Protein 2CVB (pdb70)

InterPro domains:
  IPR000866 Alkyl hydroperoxide reductase subunit C/ Thiol specific antioxidant [PF00578] (12-131)
  IPR013766 Thioredoxin domain [PS51352] (7-159)
  IPR036249 Thioredoxin-like superfamily [SSF52833] (5-183)
  IPR047262 Peroxiredoxin-like 1 [PTHR43640] (17-181)
  IPR047262 Peroxiredoxin-like 1 [cd02969] (11-177)

Structure (mmCIF, N/CA/C/O backbone):
data_2CVB
#
_entry.id   2CVB
#
_cell.length_a   73.420
_cell.length_b   73.420
_cell.length_c   96.910
_cell.angle_alpha   90.00
_cell.angle_beta   90.00
_cell.angle_gamma   90.00
#
_symmetry.space_group_name_H-M   'P 41 21 2'
#
loop_
_entity.id
_entity.type
_entity.pdbx_description
1 polymer 'probable thiol-disulfide isomerase/thioredoxin'
2 water water
#
loop_
_atom_site.group_PDB
_atom_site.id
_atom_site.type_symbol
_atom_site.label_atom_id
_atom_site.label_alt_id
_atom_site.label_comp_id
_atom_site.label_asym_id
_atom_site.label_entity_id
_atom_site.label_seq_id
_atom_site.pdbx_PDB_ins_code
_atom_site.Cartn_x
_atom_site.Cartn_y
_atom_site.Cartn_z
_atom_site.occupancy
_atom_site.B_iso_or_equiv
_atom_site.auth_seq_id
_atom_site.auth_comp_id
_atom_site.auth_asym_id
_atom_site.auth_atom_id
_atom_site.pdbx_PDB_model_num
ATOM 1 N N . LEU A 1 2 ? 42.500 22.598 17.428 1.00 34.89 2 LEU A N 1
ATOM 2 C CA . LEU A 1 2 ? 41.422 21.567 17.524 1.00 34.30 2 LEU A CA 1
ATOM 3 C C . LEU A 1 2 ? 40.070 22.232 17.773 1.00 34.04 2 LEU A C 1
ATOM 4 O O . LEU A 1 2 ? 39.905 22.968 18.747 1.00 33.73 2 LEU A O 1
ATOM 9 N N . GLN A 1 3 ? 39.109 21.970 16.889 1.00 31.49 3 GLN A N 1
ATOM 10 C CA . GLN A 1 3 ? 37.772 22.547 17.013 1.00 31.26 3 GLN A CA 1
ATOM 11 C C . GLN A 1 3 ? 36.667 21.539 16.707 1.00 29.54 3 GLN A C 1
ATOM 12 O O . GLN A 1 3 ? 36.748 20.787 15.737 1.00 27.55 3 GLN A O 1
ATOM 18 N N . TYR A 1 4 ? 35.634 21.548 17.546 1.00 28.92 4 TYR A N 1
ATOM 19 C CA . TYR A 1 4 ? 34.473 20.666 17.404 1.00 28.02 4 TYR A CA 1
ATOM 20 C C . TYR A 1 4 ? 34.809 19.171 17.385 1.00 28.17 4 TYR A C 1
ATOM 21 O O . TYR A 1 4 ? 34.367 18.438 16.495 1.00 27.58 4 TYR A O 1
ATOM 30 N N . PRO A 1 5 ? 35.611 18.700 18.358 1.00 28.17 5 PRO A N 1
ATOM 31 C CA . PRO A 1 5 ? 35.954 17.274 18.387 1.00 28.38 5 PRO A CA 1
ATOM 32 C C . PRO A 1 5 ? 34.733 16.495 18.870 1.00 27.45 5 PRO A C 1
ATOM 33 O O . PRO A 1 5 ? 33.921 17.026 19.627 1.00 26.98 5 PRO A O 1
ATOM 37 N N . GLU A 1 6 ? 34.588 15.251 18.430 1.00 26.85 6 GLU A N 1
ATOM 38 C CA . GLU A 1 6 ? 33.444 14.457 18.858 1.00 26.41 6 GLU A CA 1
ATOM 39 C C . GLU A 1 6 ? 33.492 14.204 20.364 1.00 26.21 6 GLU A C 1
ATOM 40 O O . GLU A 1 6 ? 34.559 14.256 20.992 1.00 25.10 6 GLU A O 1
ATOM 46 N N . LEU A 1 7 ? 32.319 13.962 20.936 1.00 24.65 7 LEU A N 1
ATOM 47 C CA . LEU A 1 7 ? 32.181 13.678 22.357 1.00 26.21 7 LEU A CA 1
ATOM 48 C C . LEU A 1 7 ? 32.870 12.329 22.591 1.00 26.60 7 LEU A C 1
ATOM 49 O O . LEU A 1 7 ? 32.518 11.328 21.966 1.00 27.81 7 LEU A O 1
ATOM 54 N N . PRO A 1 8 ? 33.892 12.293 23.462 1.00 25.94 8 PRO A N 1
ATOM 55 C CA . PRO A 1 8 ? 34.603 11.039 23.732 1.00 25.39 8 PRO A CA 1
ATOM 56 C C . PRO A 1 8 ? 33.807 10.049 24.576 1.00 23.06 8 PRO A C 1
ATOM 57 O O . PRO A 1 8 ? 32.903 10.434 25.314 1.00 21.59 8 PRO A O 1
ATOM 61 N N . LEU A 1 9 ? 34.137 8.767 24.452 1.00 24.94 9 LEU A N 1
ATOM 62 C CA . LEU A 1 9 ? 33.459 7.743 25.234 1.00 24.66 9 LEU A CA 1
ATOM 63 C C . LEU A 1 9 ? 33.685 8.035 26.712 1.00 25.44 9 LEU A C 1
ATOM 64 O O . LEU A 1 9 ? 34.688 8.647 27.088 1.00 24.99 9 LEU A O 1
ATOM 69 N N . GLU A 1 10 ? 32.716 7.632 27.529 1.00 25.06 10 GLU A N 1
ATOM 70 C CA . GLU A 1 10 ? 32.725 7.836 28.974 1.00 26.98 10 GLU A CA 1
ATOM 71 C C . GLU A 1 10 ? 32.358 9.263 29.383 1.00 27.09 10 GLU A C 1
ATOM 72 O O . GLU A 1 10 ? 32.339 9.588 30.570 1.00 27.88 10 GLU A O 1
ATOM 78 N N . SER A 1 11 ? 32.054 10.112 28.403 1.00 27.79 11 SER A N 1
ATOM 79 C CA . SER A 1 11 ? 31.657 11.484 28.704 1.00 28.62 11 SER A CA 1
ATOM 80 C C . SER A 1 11 ? 30.239 11.447 29.281 1.00 28.60 11 SER A C 1
ATOM 81 O O . SER A 1 11 ? 29.409 10.623 28.875 1.00 27.24 11 SER A O 1
ATOM 84 N N . PRO A 1 12 ? 29.958 12.307 30.269 1.00 27.40 12 PRO A N 1
ATOM 85 C CA . PRO A 1 12 ? 28.632 12.351 30.892 1.00 27.33 12 PRO A CA 1
ATOM 86 C C . PRO A 1 12 ? 27.561 12.869 29.943 1.00 26.71 12 PRO A C 1
ATOM 87 O O . PRO A 1 12 ? 27.852 13.625 29.012 1.00 27.96 12 PRO A O 1
ATOM 91 N N . LEU A 1 13 ? 26.324 12.446 30.182 1.00 25.50 13 LEU A N 1
ATOM 92 C CA . LEU A 1 13 ? 25.185 12.877 29.380 1.00 24.96 13 LEU A CA 1
ATOM 93 C C . LEU A 1 13 ? 25.053 14.393 29.459 1.00 25.59 13 LEU A C 1
ATOM 94 O O . LEU A 1 13 ? 25.183 14.979 30.533 1.00 23.92 13 LEU A O 1
ATOM 99 N N . ILE A 1 14 ? 24.846 15.025 28.308 1.00 25.49 14 ILE A N 1
ATOM 100 C CA . ILE A 1 14 ? 24.660 16.468 28.255 1.00 25.80 14 ILE A CA 1
ATOM 101 C C . ILE A 1 14 ? 23.151 16.666 28.274 1.00 25.85 14 ILE A C 1
ATOM 102 O O . ILE A 1 14 ? 22.452 16.300 27.327 1.00 25.41 14 ILE A O 1
ATOM 107 N N . ASP A 1 15 ? 22.645 17.200 29.379 1.00 25.00 15 ASP A N 1
ATOM 108 C CA . ASP A 1 15 ? 21.212 17.400 29.524 1.00 26.51 15 ASP A CA 1
ATOM 109 C C . ASP A 1 15 ? 20.651 18.461 28.586 1.00 25.97 15 ASP A C 1
ATOM 110 O O . ASP A 1 15 ? 21.368 19.352 28.122 1.00 25.59 15 ASP A O 1
ATOM 115 N N . ALA A 1 16 ? 19.361 18.329 28.296 1.00 24.99 16 ALA A N 1
ATOM 116 C CA . ALA A 1 16 ? 18.648 19.244 27.425 1.00 25.23 16 ALA A CA 1
ATOM 117 C C . ALA A 1 16 ? 17.155 19.075 27.655 1.00 25.36 16 ALA A C 1
ATOM 118 O O . ALA A 1 16 ? 16.684 17.995 28.012 1.00 25.38 1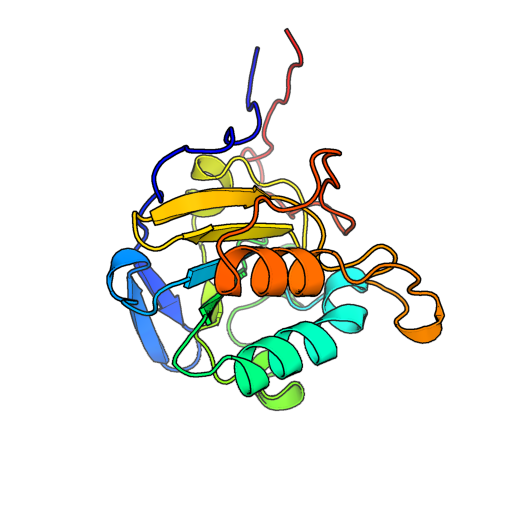6 ALA A O 1
ATOM 120 N N . GLU A 1 17 ? 16.420 20.166 27.498 1.00 24.85 17 GLU A N 1
ATOM 121 C CA . GLU A 1 17 ? 14.979 20.140 27.666 1.00 24.78 17 GLU A CA 1
ATOM 122 C C . GLU A 1 17 ? 14.437 20.763 26.394 1.00 23.67 17 GLU A C 1
ATOM 123 O O . GLU A 1 17 ? 14.745 21.913 26.081 1.00 23.16 17 GLU A O 1
ATOM 129 N N . LEU A 1 18 ? 13.672 19.979 25.643 1.00 21.90 18 LEU A N 1
ATOM 130 C CA . LEU A 1 18 ? 13.127 20.420 24.366 1.00 20.97 18 LEU A CA 1
ATOM 131 C C . LEU A 1 18 ? 11.674 20.005 24.180 1.00 20.15 18 LEU A C 1
ATOM 132 O O . LEU A 1 18 ? 11.192 19.076 24.829 1.00 20.51 18 LEU A O 1
ATOM 137 N N . PRO A 1 19 ? 10.957 20.686 23.272 1.00 19.99 19 PRO A N 1
ATOM 138 C CA . PRO A 1 19 ? 9.552 20.380 22.996 1.00 20.80 19 PRO A CA 1
ATOM 139 C C . PRO A 1 19 ? 9.353 19.325 21.903 1.00 20.74 19 PRO A C 1
ATOM 140 O O . PRO A 1 19 ? 10.181 19.185 20.999 1.00 20.55 19 PRO A O 1
ATOM 144 N N . ASP A 1 20 ? 8.270 18.563 22.027 1.00 20.97 20 ASP A N 1
ATOM 145 C CA . ASP A 1 20 ? 7.886 17.556 21.040 1.00 21.12 20 ASP A CA 1
ATOM 146 C C . ASP A 1 20 ? 6.706 18.247 20.350 1.00 21.92 20 ASP A C 1
ATOM 147 O O . ASP A 1 20 ? 5.756 18.663 21.017 1.00 22.74 20 ASP A O 1
ATOM 152 N N . PRO A 1 21 ? 6.770 18.420 19.018 1.00 22.76 21 PRO A N 1
ATOM 153 C CA . PRO A 1 21 ? 5.705 19.071 18.242 1.00 23.86 21 PRO A CA 1
ATOM 154 C C . PRO A 1 21 ? 4.306 18.498 18.469 1.00 24.58 21 PRO A C 1
ATOM 155 O O . PRO A 1 21 ? 3.305 19.183 18.252 1.00 25.10 21 PRO A O 1
ATOM 159 N N . ARG A 1 22 ? 4.241 17.240 18.898 1.00 23.46 22 ARG A N 1
ATOM 160 C CA . ARG A 1 22 ? 2.966 16.583 19.165 1.00 24.84 22 ARG A CA 1
ATOM 161 C C . ARG A 1 22 ? 2.380 17.038 20.498 1.00 25.25 22 ARG A C 1
ATOM 162 O O . ARG A 1 22 ? 1.197 16.825 20.767 1.00 25.82 22 ARG A O 1
ATOM 170 N N . GLY A 1 23 ? 3.221 17.651 21.327 1.00 25.38 23 GLY A N 1
ATOM 171 C CA . GLY A 1 23 ? 2.782 18.135 22.621 1.00 27.79 23 GLY A CA 1
ATOM 172 C C . GLY A 1 23 ? 3.739 17.804 23.751 1.00 28.93 23 GLY A C 1
ATOM 173 O O . GLY A 1 23 ? 4.368 16.741 23.761 1.00 29.62 23 GLY A O 1
ATOM 174 N N . GLY A 1 24 ? 3.862 18.734 24.696 1.00 29.08 24 GLY A N 1
ATOM 175 C CA . GLY A 1 24 ? 4.730 18.537 25.844 1.00 28.63 24 GLY A CA 1
ATOM 176 C C . GLY A 1 24 ? 6.202 18.830 25.631 1.00 28.02 24 GLY A C 1
ATOM 177 O O . GLY A 1 24 ? 6.650 19.074 24.509 1.00 28.10 24 GLY A O 1
ATOM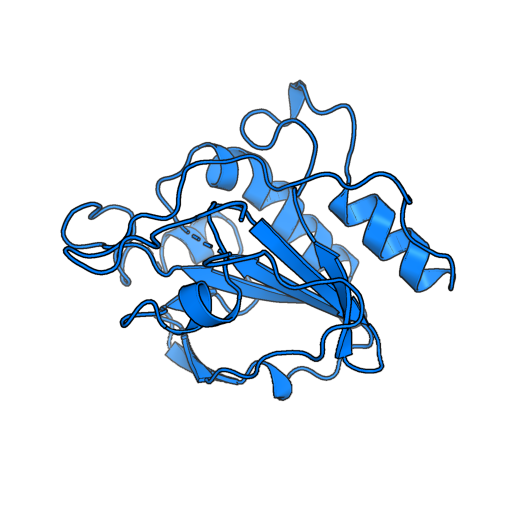 178 N N . ARG A 1 25 ? 6.945 18.840 26.734 1.00 27.33 25 ARG A N 1
ATOM 179 C CA . ARG A 1 25 ? 8.381 19.086 26.720 1.00 27.77 25 ARG A CA 1
ATOM 180 C C . ARG A 1 25 ? 9.061 17.945 27.465 1.00 27.20 25 ARG A C 1
ATOM 181 O O . ARG A 1 25 ? 8.495 17.391 28.412 1.00 28.38 25 ARG A O 1
ATOM 189 N N . TYR A 1 26 ? 10.266 17.588 27.030 1.00 25.49 26 TYR A N 1
ATOM 190 C CA . TYR A 1 26 ? 11.013 16.496 27.647 1.00 24.93 26 TYR A CA 1
ATOM 191 C C . TYR A 1 26 ? 12.445 16.873 27.999 1.00 25.27 26 TYR A C 1
ATOM 192 O O . TYR A 1 26 ? 13.091 17.639 27.289 1.00 25.45 26 TYR A O 1
ATOM 201 N N . ARG A 1 27 ? 12.920 16.330 29.113 1.00 24.73 27 ARG A N 1
ATOM 202 C CA . ARG A 1 27 ? 14.275 16.561 29.600 1.00 26.15 27 ARG A CA 1
ATOM 203 C C . ARG A 1 27 ? 15.020 15.242 29.408 1.00 25.27 27 ARG A C 1
ATOM 204 O O . ARG A 1 27 ? 14.491 14.186 29.750 1.00 25.78 27 ARG A O 1
ATOM 212 N N . LEU A 1 28 ? 16.232 15.291 28.860 1.00 25.00 28 LEU A N 1
ATOM 213 C CA . LEU A 1 28 ? 17.005 14.068 28.637 1.00 24.68 28 LEU A CA 1
ATOM 214 C C . LEU A 1 28 ? 17.276 13.295 29.927 1.00 26.36 28 LEU A C 1
ATOM 215 O O . LEU A 1 28 ? 17.275 12.064 29.932 1.00 25.72 28 LEU A O 1
ATOM 220 N N . SER A 1 29 ? 17.469 14.020 31.024 1.00 26.90 29 SER A N 1
ATOM 221 C CA . SER A 1 29 ? 17.740 13.396 32.315 1.00 27.81 29 SER A CA 1
ATOM 222 C C . SER A 1 29 ? 16.508 12.805 33.011 1.00 28.03 29 SER A C 1
ATOM 223 O O . SER A 1 29 ? 16.644 12.123 34.031 1.00 27.86 29 SER A O 1
ATOM 226 N N . GLN A 1 30 ? 15.319 13.051 32.460 1.00 26.94 30 GLN A N 1
ATOM 227 C CA . GLN A 1 30 ? 14.080 12.536 33.048 1.00 26.95 30 GLN A CA 1
ATOM 228 C C . GLN A 1 30 ? 13.874 11.046 32.767 1.00 26.17 30 GLN A C 1
ATOM 229 O O . GLN A 1 30 ? 13.097 10.379 33.452 1.00 24.24 30 GLN A O 1
ATOM 235 N N . PHE A 1 31 ? 14.556 10.537 31.742 1.00 25.40 31 PHE A N 1
ATOM 236 C CA . PHE A 1 31 ? 14.452 9.126 31.379 1.00 25.00 31 PHE A CA 1
ATOM 237 C C . PHE A 1 31 ? 15.361 8.325 32.298 1.00 24.85 31 PHE A C 1
ATOM 238 O O . PHE A 1 31 ? 16.561 8.594 32.395 1.00 25.75 31 PHE A O 1
ATOM 246 N N . HIS A 1 32 ? 14.773 7.356 32.990 1.00 24.60 32 HIS A N 1
ATOM 247 C CA . HIS A 1 32 ? 15.516 6.553 33.950 1.00 24.78 32 HIS A CA 1
ATOM 248 C C . HIS A 1 32 ? 15.778 5.090 33.610 1.00 24.19 32 HIS A C 1
ATOM 249 O O . HIS A 1 32 ? 16.216 4.320 34.469 1.00 23.95 32 HIS A O 1
ATOM 256 N N . GLU A 1 33 ? 15.541 4.709 32.357 1.00 22.01 33 GLU A N 1
ATOM 257 C CA . GLU A 1 33 ? 15.803 3.338 31.915 1.00 20.18 33 GLU A CA 1
ATOM 258 C C . GLU A 1 33 ? 17.306 3.095 32.059 1.00 19.80 33 GLU A C 1
ATOM 259 O O . GLU A 1 33 ? 18.090 4.043 32.044 1.00 18.88 33 GLU A O 1
ATOM 265 N N . PRO A 1 34 ? 17.727 1.826 32.201 1.00 18.12 34 PRO A N 1
ATOM 266 C CA . PRO A 1 34 ? 19.150 1.492 32.345 1.00 19.75 34 PRO A CA 1
ATOM 267 C C . PRO A 1 34 ? 20.009 2.124 31.246 1.00 17.98 34 PRO A C 1
ATOM 268 O O . PRO A 1 34 ? 21.087 2.656 31.521 1.00 16.69 34 PRO A O 1
ATOM 272 N N . LEU A 1 35 ? 19.524 2.065 30.008 1.00 16.68 35 LEU A N 1
ATOM 273 C CA . LEU A 1 35 ? 20.245 2.647 28.877 1.00 16.23 35 LEU A CA 1
ATOM 274 C C . LEU A 1 35 ? 19.434 3.765 28.229 1.00 16.01 35 LEU A C 1
ATOM 275 O O . LEU A 1 35 ? 18.205 3.763 28.279 1.00 16.07 35 LEU A O 1
ATOM 280 N N . LEU A 1 36 ? 20.136 4.705 27.603 1.00 15.33 36 LEU A N 1
ATOM 281 C CA . LEU A 1 36 ? 19.497 5.837 26.934 1.00 15.31 36 LEU A CA 1
ATOM 282 C C . LEU A 1 36 ? 20.139 6.056 25.573 1.00 13.42 36 LEU A C 1
ATOM 283 O O . LEU A 1 36 ? 21.358 6.203 25.466 1.00 14.48 36 LEU A O 1
ATOM 288 N N . ALA A 1 37 ? 19.309 6.054 24.535 1.00 14.45 37 ALA A N 1
ATOM 289 C CA . ALA A 1 37 ? 19.781 6.267 23.174 1.00 13.76 37 ALA A CA 1
ATOM 290 C C . ALA A 1 37 ? 19.254 7.596 22.644 1.00 14.68 37 ALA A C 1
ATOM 291 O O . ALA A 1 37 ? 18.051 7.769 22.460 1.00 13.69 37 ALA A O 1
ATOM 293 N N . VAL A 1 38 ? 20.169 8.541 22.444 1.00 14.39 38 VAL A N 1
ATOM 294 C CA . VAL A 1 38 ? 19.838 9.858 21.921 1.00 14.00 38 VAL A CA 1
ATOM 295 C C . VAL A 1 38 ? 20.200 9.833 20.441 1.00 14.64 38 VAL A C 1
ATOM 296 O O . VAL A 1 38 ? 21.353 9.594 20.078 1.00 14.39 38 VAL A O 1
ATOM 300 N N . VAL A 1 39 ? 19.201 10.049 19.591 1.00 14.08 39 VAL A N 1
ATOM 301 C CA . VAL A 1 39 ? 19.416 10.006 18.151 1.00 13.92 39 VAL A CA 1
ATOM 302 C C . VAL A 1 39 ? 19.103 11.310 17.437 1.00 12.80 39 VAL A C 1
ATOM 303 O O . VAL A 1 39 ? 17.950 11.748 17.404 1.00 11.83 39 VAL A O 1
ATOM 307 N N . PHE A 1 40 ? 20.131 11.920 16.854 1.00 13.13 40 PHE A N 1
ATOM 308 C CA . PHE A 1 40 ? 19.933 13.139 16.084 1.00 13.58 40 PHE A CA 1
ATOM 309 C C . PHE A 1 40 ? 19.442 12.666 14.733 1.00 14.20 40 PHE A C 1
ATOM 310 O O . PHE A 1 40 ? 20.056 11.806 14.102 1.00 13.56 40 PHE A O 1
ATOM 326 N N . CYS A 1 42 ? 15.997 13.562 11.533 1.00 14.46 42 CYS A N 1
ATOM 327 C CA . CYS A 1 42 ? 15.133 14.528 10.861 1.00 15.93 42 CYS A CA 1
ATOM 328 C C . CYS A 1 42 ? 14.141 13.731 10.024 1.00 16.18 42 CYS A C 1
ATOM 329 O O . CYS A 1 42 ? 14.102 12.502 10.116 1.00 16.45 42 CYS A O 1
ATOM 332 N N . ASN A 1 43 ? 13.354 14.418 9.204 1.00 15.23 43 ASN A N 1
ATOM 333 C CA . ASN A 1 43 ? 12.358 13.752 8.371 1.00 17.43 43 ASN A CA 1
ATOM 334 C C . ASN A 1 43 ? 12.794 13.530 6.920 1.00 18.31 43 ASN A C 1
ATOM 335 O O . ASN A 1 43 ? 12.469 12.509 6.326 1.00 18.88 43 ASN A O 1
ATOM 340 N N . HIS A 1 44 ? 13.503 14.503 6.351 1.00 19.36 44 HIS A N 1
ATOM 341 C CA . HIS A 1 44 ? 13.918 14.461 4.943 1.00 19.00 44 HIS A CA 1
ATOM 342 C C . HIS A 1 44 ? 15.004 13.475 4.530 1.00 18.84 44 HIS A C 1
ATOM 343 O O . HIS A 1 44 ? 14.996 12.979 3.403 1.00 18.95 44 HIS A O 1
ATOM 350 N N . CYS A 1 45 ? 15.962 13.244 5.420 1.00 18.89 45 CYS A N 1
ATOM 351 C CA . CYS A 1 45 ? 17.099 12.382 5.127 1.00 19.20 45 CYS A CA 1
ATOM 352 C C . CYS A 1 45 ? 16.794 10.927 4.790 1.00 18.59 45 CYS A C 1
ATOM 353 O O . CYS A 1 45 ? 16.153 10.224 5.569 1.00 17.22 45 CYS A O 1
ATOM 356 N N . PRO A 1 46 ? 17.233 10.465 3.604 1.00 17.67 46 PRO A N 1
ATOM 357 C CA . PRO A 1 46 ? 16.988 9.072 3.206 1.00 18.01 46 PRO A CA 1
ATOM 358 C C . PRO A 1 46 ? 17.667 8.050 4.124 1.00 17.26 46 PRO A C 1
ATOM 359 O O . PRO A 1 46 ? 17.253 6.887 4.175 1.00 16.30 46 PRO A O 1
ATOM 363 N N . TYR A 1 47 ? 18.702 8.478 4.846 1.00 15.61 47 TYR A N 1
ATOM 364 C CA . TYR A 1 47 ? 19.387 7.586 5.774 1.00 15.90 47 TYR A CA 1
ATOM 365 C C . TYR A 1 47 ? 18.499 7.387 7.001 1.00 16.93 47 TYR A C 1
ATOM 366 O O . TYR A 1 47 ? 18.505 6.318 7.610 1.00 16.28 47 TYR A O 1
ATOM 375 N N . VAL A 1 48 ? 17.749 8.423 7.377 1.00 16.47 48 VAL A N 1
ATOM 376 C CA . VAL A 1 48 ? 16.832 8.295 8.508 1.00 16.06 48 VAL A CA 1
ATOM 377 C C . VAL A 1 48 ? 15.620 7.494 8.030 1.00 15.65 48 VAL A C 1
ATOM 378 O O . VAL A 1 48 ? 15.184 6.563 8.699 1.00 15.71 48 VAL A O 1
ATOM 382 N N . LYS A 1 49 ? 15.105 7.829 6.848 1.00 16.33 49 LYS A N 1
ATOM 383 C CA . LYS A 1 49 ? 13.940 7.129 6.298 1.00 17.53 49 LYS A CA 1
ATOM 384 C C . LYS A 1 49 ? 14.137 5.621 6.170 1.00 18.09 49 LYS A C 1
ATOM 385 O O . LYS A 1 49 ? 13.219 4.842 6.450 1.00 18.14 49 LYS A O 1
ATOM 391 N N . GLY A 1 50 ? 15.346 5.216 5.796 1.00 15.61 50 GLY A N 1
ATOM 392 C CA . GLY A 1 50 ? 15.632 3.803 5.624 1.00 16.23 50 GLY A CA 1
ATOM 393 C C . GLY A 1 50 ? 15.978 3.069 6.903 1.00 15.91 50 GLY A C 1
ATOM 394 O O . GLY A 1 50 ? 16.025 1.838 6.912 1.00 17.20 50 GLY A O 1
ATOM 395 N N . SER A 1 51 ? 16.227 3.805 7.981 1.00 13.91 51 SER A N 1
ATOM 396 C CA . SER A 1 51 ? 16.583 3.169 9.245 1.00 14.86 51 SER A CA 1
ATOM 397 C C . SER A 1 51 ? 15.608 3.416 10.391 1.00 14.96 51 SER A C 1
ATOM 398 O O . SER A 1 51 ? 15.739 2.801 11.446 1.00 13.75 51 SER A O 1
ATOM 401 N N . ILE A 1 52 ? 14.630 4.296 10.185 1.00 14.39 52 ILE A N 1
ATOM 402 C CA . ILE A 1 52 ? 13.661 4.607 11.239 1.00 14.39 52 ILE A CA 1
ATOM 403 C C . ILE A 1 52 ? 12.825 3.386 11.637 1.00 13.72 52 ILE A C 1
ATOM 404 O O . ILE A 1 52 ? 12.470 3.226 12.805 1.00 14.37 52 ILE A O 1
ATOM 409 N N . GLY A 1 53 ? 12.525 2.519 10.672 1.00 14.66 53 GLY A N 1
ATOM 410 C CA . GLY A 1 53 ? 11.761 1.322 10.979 1.00 15.36 53 GLY A CA 1
ATOM 411 C C . GLY A 1 53 ? 12.516 0.496 12.008 1.00 15.64 53 GLY A C 1
ATOM 412 O O . GLY A 1 53 ? 11.935 0.021 12.988 1.00 15.95 53 GLY A O 1
ATOM 413 N N . GLU A 1 54 ? 13.824 0.353 11.801 1.00 15.70 54 GLU A N 1
ATOM 414 C CA . GLU A 1 54 ? 14.668 -0.402 12.718 1.00 14.98 54 GLU A CA 1
ATOM 415 C C . GLU A 1 54 ? 14.773 0.303 14.069 1.00 15.31 54 GLU A C 1
ATOM 416 O O . GLU A 1 54 ? 14.694 -0.336 15.118 1.00 13.70 54 GLU A O 1
ATOM 422 N N . LEU A 1 55 ? 14.950 1.623 14.039 1.00 14.97 55 LEU A N 1
ATOM 423 C CA . LEU A 1 55 ? 15.058 2.416 15.263 1.00 15.15 55 LEU A CA 1
ATOM 424 C C . LEU A 1 55 ? 13.817 2.233 16.133 1.00 13.82 55 LEU A C 1
ATOM 425 O O . 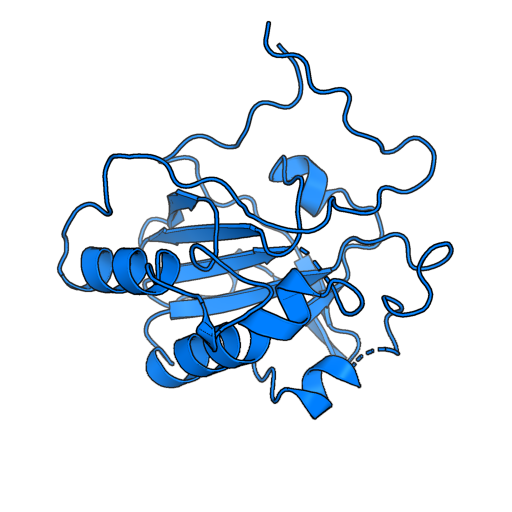LEU A 1 55 ? 13.920 2.032 17.341 1.00 12.69 55 LEU A O 1
ATOM 430 N N . VAL A 1 56 ? 12.644 2.314 15.512 1.00 13.90 56 VAL A N 1
ATOM 431 C CA . VAL A 1 56 ? 11.382 2.153 16.232 1.00 14.28 56 VAL A CA 1
ATOM 432 C C . VAL A 1 56 ? 11.239 0.718 16.744 1.00 14.94 56 VAL A C 1
ATOM 433 O O . VAL A 1 56 ? 10.795 0.493 17.874 1.00 14.53 56 VAL A O 1
ATOM 437 N N . ALA A 1 57 ? 11.659 -0.242 15.924 1.00 13.79 57 ALA A N 1
ATOM 438 C CA . ALA A 1 57 ? 11.591 -1.658 16.290 1.00 13.50 57 ALA A CA 1
ATOM 439 C C . ALA A 1 57 ? 12.493 -1.950 17.491 1.00 13.92 57 ALA A C 1
ATOM 440 O O . ALA A 1 57 ? 12.135 -2.745 18.365 1.00 13.74 57 ALA A O 1
ATOM 442 N N . LEU A 1 58 ? 13.670 -1.321 17.522 1.00 11.65 58 LEU A N 1
ATOM 443 C CA . LEU A 1 58 ? 14.596 -1.486 18.638 1.00 13.31 58 LEU A CA 1
ATOM 444 C C . LEU A 1 58 ? 13.976 -0.880 19.894 1.00 12.71 58 LEU A C 1
ATOM 445 O O . LEU A 1 58 ? 14.025 -1.472 20.971 1.00 13.68 58 LEU A O 1
ATOM 450 N N . ALA A 1 59 ? 13.376 0.299 19.745 1.00 13.47 59 ALA A N 1
ATOM 451 C CA . ALA A 1 59 ? 12.730 0.971 20.868 1.00 12.86 59 ALA A CA 1
ATOM 452 C C . ALA A 1 59 ? 11.593 0.109 21.421 1.00 13.10 59 ALA A C 1
ATOM 453 O O . ALA A 1 59 ? 11.418 0.010 22.631 1.00 13.73 59 ALA A O 1
ATOM 455 N N . GLU A 1 60 ? 10.852 -0.541 20.527 1.00 13.98 60 GLU A N 1
ATOM 456 C CA . GLU A 1 60 ? 9.749 -1.409 20.925 1.00 15.92 60 GLU A CA 1
ATOM 457 C C . GLU A 1 60 ? 10.280 -2.634 21.671 1.00 16.50 60 GLU A C 1
ATOM 458 O O . GLU A 1 60 ? 9.797 -2.973 22.761 1.00 15.99 60 GLU A O 1
ATOM 464 N N . ARG A 1 61 ? 11.285 -3.285 21.092 1.00 16.42 61 ARG A N 1
ATOM 465 C CA . ARG A 1 61 ? 11.879 -4.470 21.704 1.00 16.76 61 ARG A CA 1
ATOM 466 C C . ARG A 1 61 ? 12.482 -4.173 23.073 1.00 17.12 61 ARG A C 1
ATOM 467 O O . ARG A 1 61 ? 12.355 -4.978 24.005 1.00 17.13 61 ARG A O 1
ATOM 475 N N . TYR A 1 62 ? 13.106 -3.005 23.203 1.00 14.56 62 TYR A N 1
ATOM 476 C CA . TYR A 1 62 ? 13.750 -2.628 24.455 1.00 15.70 62 TYR A CA 1
ATOM 477 C C . TYR A 1 62 ? 12.970 -1.713 25.397 1.00 15.47 62 TYR A C 1
ATOM 478 O O . TYR A 1 62 ? 13.571 -1.035 26.223 1.00 15.41 62 TYR A O 1
ATOM 487 N N . ARG A 1 63 ? 11.645 -1.712 25.297 1.00 16.01 63 ARG A N 1
ATOM 488 C CA . ARG A 1 63 ? 10.827 -0.889 26.190 1.00 17.13 63 ARG A CA 1
ATOM 489 C C . ARG A 1 63 ? 11.176 -1.224 27.640 1.00 18.63 63 ARG A C 1
ATOM 490 O O . ARG A 1 63 ? 11.243 -2.403 28.013 1.00 16.85 63 ARG A O 1
ATOM 498 N N . GLY A 1 64 ? 11.418 -0.188 28.439 1.00 18.22 64 GLY A N 1
ATOM 499 C CA . GLY A 1 64 ? 11.771 -0.381 29.836 1.00 19.38 64 GLY A CA 1
ATOM 500 C C . GLY A 1 64 ? 13.241 -0.680 30.084 1.00 20.05 64 GLY A C 1
ATOM 501 O O . GLY A 1 64 ? 13.688 -0.670 31.232 1.00 21.84 64 GLY A O 1
ATOM 502 N N . LYS A 1 65 ? 13.989 -0.955 29.016 1.00 18.55 65 LYS A N 1
ATOM 503 C CA . LYS A 1 65 ? 15.415 -1.260 29.117 1.00 16.60 65 LYS A CA 1
ATOM 504 C C . LYS A 1 65 ? 16.258 -0.149 28.485 1.00 15.60 65 LYS A C 1
ATOM 505 O O . LYS A 1 65 ? 17.264 0.272 29.048 1.00 15.62 65 LYS A O 1
ATOM 511 N N . VAL A 1 66 ? 15.860 0.289 27.293 1.00 14.72 66 VAL A N 1
ATOM 512 C CA . VAL A 1 66 ? 16.567 1.360 26.589 1.00 14.73 66 VAL A CA 1
ATOM 513 C C . VAL A 1 66 ? 15.569 2.442 26.212 1.00 15.04 66 VAL A C 1
ATOM 514 O O . VAL A 1 66 ? 14.607 2.183 25.492 1.00 16.68 66 VAL A O 1
ATOM 518 N N . ALA A 1 67 ? 15.777 3.646 26.731 1.00 15.95 67 ALA A N 1
ATOM 519 C CA . ALA A 1 67 ? 14.899 4.761 26.410 1.00 16.07 67 ALA A CA 1
ATOM 520 C C . ALA A 1 67 ? 15.445 5.421 25.151 1.00 14.86 67 ALA A C 1
ATOM 521 O O . ALA A 1 67 ? 16.642 5.669 25.050 1.00 16.20 67 ALA A O 1
ATOM 523 N N . PHE A 1 68 ? 14.570 5.662 24.182 1.00 13.97 68 PHE A N 1
ATOM 524 C CA . PHE A 1 68 ? 14.964 6.314 22.940 1.00 14.10 68 PHE A CA 1
ATOM 525 C C . PHE A 1 68 ? 14.447 7.743 22.876 1.00 13.65 68 PHE A C 1
ATOM 526 O O . PHE A 1 68 ? 13.339 8.025 23.322 1.00 13.32 68 PHE A O 1
ATOM 534 N N . VAL A 1 69 ? 15.263 8.636 22.327 1.00 14.00 69 VAL A N 1
ATOM 535 C CA . VAL A 1 69 ? 14.876 10.031 22.159 1.00 14.38 69 VAL A CA 1
ATOM 536 C C . VAL A 1 69 ? 15.414 10.510 20.824 1.00 12.73 69 VAL A C 1
ATOM 537 O O . VAL A 1 69 ? 16.610 10.384 20.558 1.00 13.17 69 VAL A O 1
ATOM 541 N N . GLY A 1 70 ? 14.524 11.034 19.984 1.00 12.68 70 GLY A N 1
ATOM 542 C CA . GLY A 1 70 ? 14.930 11.558 18.693 1.00 13.12 70 GLY A CA 1
ATOM 543 C C . GLY A 1 70 ? 15.000 13.072 18.775 1.00 13.35 70 GLY A C 1
ATOM 544 O O . GLY A 1 70 ? 14.183 13.690 19.458 1.00 15.04 70 GLY A O 1
ATOM 545 N N . ILE A 1 71 ? 15.999 13.666 18.128 1.00 13.89 71 ILE A N 1
ATOM 546 C CA . ILE A 1 71 ? 16.154 15.121 18.124 1.00 14.19 71 ILE A CA 1
ATOM 547 C C . ILE A 1 71 ? 16.387 15.626 16.701 1.00 12.70 71 ILE A C 1
ATOM 548 O O . ILE A 1 71 ? 17.309 15.183 16.018 1.00 14.17 71 ILE A O 1
ATOM 553 N N . ASN A 1 72 ? 15.532 16.546 16.260 1.00 13.17 72 ASN A N 1
ATOM 554 C CA . ASN A 1 72 ? 15.660 17.159 14.941 1.00 14.12 72 ASN A CA 1
ATOM 555 C C . ASN A 1 72 ? 16.126 18.592 15.175 1.00 14.63 72 ASN A C 1
ATOM 556 O O . ASN A 1 72 ? 15.423 19.379 15.809 1.00 14.27 72 ASN A O 1
ATOM 561 N N . ALA A 1 73 ? 17.333 18.904 14.710 1.00 14.77 73 ALA A N 1
ATOM 562 C CA . ALA A 1 73 ? 17.895 20.243 14.867 1.00 16.19 73 ALA A CA 1
ATOM 563 C C . ALA A 1 73 ? 18.038 20.955 13.524 1.00 17.13 73 ALA A C 1
ATOM 564 O O . ALA A 1 73 ? 18.593 22.054 13.459 1.00 19.43 73 ALA A O 1
ATOM 566 N N . ASN A 1 74 ? 17.496 20.357 12.467 1.00 15.84 74 ASN A N 1
ATOM 567 C CA . ASN A 1 74 ? 17.613 20.921 11.125 1.00 15.41 74 ASN A CA 1
ATOM 568 C C . ASN A 1 74 ? 16.925 22.254 10.870 1.00 16.17 74 ASN A C 1
ATOM 569 O O . ASN A 1 74 ? 15.900 22.577 11.468 1.00 15.70 74 ASN A O 1
ATOM 574 N N . ASP A 1 75 ? 17.520 23.012 9.956 1.00 16.45 75 ASP A N 1
ATOM 575 C CA . ASP A 1 75 ? 17.019 24.313 9.532 1.00 17.69 75 ASP A CA 1
ATOM 576 C C . ASP A 1 75 ? 15.803 24.042 8.650 1.00 16.25 75 ASP A C 1
ATOM 577 O O . ASP A 1 75 ? 15.942 23.821 7.447 1.00 17.70 75 ASP A O 1
ATOM 582 N N . TYR A 1 76 ? 14.611 24.100 9.236 1.00 17.72 76 TYR A N 1
ATOM 583 C CA . TYR A 1 76 ? 13.407 23.813 8.475 1.00 18.54 76 TYR A CA 1
ATOM 584 C C . TYR A 1 76 ? 12.910 24.915 7.545 1.00 19.57 76 TYR A C 1
ATOM 585 O O . TYR A 1 76 ? 11.933 24.722 6.820 1.00 19.87 76 TYR A O 1
ATOM 594 N N . GLU A 1 77 ? 13.566 26.074 7.574 1.00 20.03 77 GLU A N 1
ATOM 595 C CA . GLU A 1 77 ? 13.194 27.149 6.661 1.00 20.77 77 GLU A CA 1
ATOM 596 C C . GLU A 1 77 ? 13.778 26.757 5.302 1.00 21.64 77 GLU A C 1
ATOM 597 O O . GLU A 1 77 ? 13.118 26.880 4.268 1.00 21.95 77 GLU A O 1
ATOM 603 N N . LYS A 1 78 ? 14.999 26.225 5.323 1.00 20.60 78 LYS A N 1
ATOM 604 C CA . LYS A 1 78 ? 15.668 25.777 4.107 1.00 22.08 78 LYS A CA 1
ATOM 605 C C . LYS A 1 78 ? 15.209 24.359 3.743 1.00 21.38 78 LYS A C 1
ATOM 606 O O . LYS A 1 78 ? 15.158 24.003 2.566 1.00 21.82 78 LYS A O 1
ATOM 612 N N . TYR A 1 79 ? 14.875 23.565 4.762 1.00 20.24 79 TYR A N 1
ATOM 613 C CA . TYR A 1 79 ? 14.400 22.190 4.579 1.00 20.56 79 TYR A CA 1
ATOM 614 C C . TYR A 1 79 ? 13.003 22.030 5.179 1.00 20.20 79 TYR A C 1
ATOM 615 O O . TYR A 1 79 ? 12.837 21.458 6.265 1.00 20.97 79 TYR A O 1
ATOM 624 N N . PRO A 1 80 ? 11.971 22.509 4.459 1.00 21.30 80 PRO A N 1
ATOM 625 C CA . PRO A 1 80 ? 10.564 22.454 4.873 1.00 20.82 80 PRO A CA 1
ATOM 626 C C . PRO A 1 80 ? 10.056 21.077 5.299 1.00 19.77 80 PRO A C 1
ATOM 627 O O . PRO A 1 80 ? 9.155 20.982 6.127 1.00 19.59 80 PRO A O 1
ATOM 631 N N . GLU A 1 81 ? 10.635 20.018 4.740 1.00 20.91 81 GLU A N 1
ATOM 632 C CA . GLU A 1 81 ? 10.224 18.656 5.084 1.00 21.66 81 GLU A CA 1
ATOM 633 C C . GLU A 1 81 ? 10.549 18.335 6.541 1.00 20.59 81 GLU A C 1
ATOM 634 O O . GLU A 1 81 ? 9.980 17.410 7.118 1.00 21.17 81 GLU A O 1
ATOM 640 N N . ASP A 1 82 ? 11.468 19.103 7.120 1.00 17.53 82 ASP A N 1
ATOM 641 C CA . ASP A 1 82 ? 11.887 18.927 8.507 1.00 18.43 82 ASP A CA 1
ATOM 642 C C . ASP A 1 82 ? 11.188 19.859 9.497 1.00 18.53 82 ASP A C 1
ATOM 643 O O . ASP A 1 82 ? 11.608 19.970 10.650 1.00 18.34 82 ASP A O 1
ATOM 648 N N . ALA A 1 83 ? 10.126 20.526 9.052 1.00 18.71 83 ALA A N 1
ATOM 649 C CA . ALA A 1 83 ? 9.380 21.442 9.916 1.00 18.82 83 ALA A CA 1
ATOM 650 C C . ALA A 1 83 ? 8.645 20.709 11.047 1.00 20.28 83 ALA A C 1
ATOM 651 O O . ALA A 1 83 ? 8.293 19.538 10.912 1.00 19.82 83 ALA A O 1
ATOM 653 N N . PRO A 1 84 ? 8.401 21.396 12.176 1.00 21.46 84 PRO A N 1
ATOM 654 C CA . PRO A 1 84 ? 7.708 20.817 13.333 1.00 21.88 84 PRO A CA 1
ATOM 655 C C . PRO A 1 84 ? 6.424 20.053 12.990 1.00 22.76 84 PRO A C 1
ATOM 656 O O . PRO A 1 84 ? 6.211 18.944 13.481 1.00 20.03 84 PRO A O 1
ATOM 660 N N . GLU A 1 85 ? 5.584 20.631 12.132 1.00 23.71 85 GLU A N 1
ATOM 661 C CA . GLU A 1 85 ? 4.340 19.970 11.736 1.00 26.19 85 GLU A CA 1
ATOM 662 C C . GLU A 1 85 ? 4.648 18.654 11.028 1.00 24.92 85 GLU A C 1
ATOM 663 O O . GLU A 1 85 ? 3.974 17.642 11.243 1.00 23.72 85 GLU A O 1
ATOM 669 N N . LYS A 1 86 ? 5.688 18.678 10.200 1.00 24.18 86 LYS A N 1
ATOM 670 C CA . LYS A 1 86 ? 6.124 17.501 9.462 1.00 23.86 86 LYS A CA 1
ATOM 671 C C . LYS A 1 86 ? 6.674 16.430 10.401 1.00 23.30 86 LYS A C 1
ATOM 672 O O . LYS A 1 86 ? 6.560 15.236 10.117 1.00 21.66 86 LYS A O 1
ATOM 686 N N . ALA A 1 88 ? 5.612 15.763 13.438 1.00 20.17 88 ALA A N 1
ATOM 687 C CA . ALA A 1 88 ? 4.453 15.085 14.010 1.00 20.80 88 ALA A CA 1
ATOM 688 C C . ALA A 1 88 ? 3.911 14.039 13.038 1.00 21.19 88 ALA A C 1
ATOM 689 O O . ALA A 1 88 ? 3.637 12.910 13.433 1.00 21.75 88 ALA A O 1
ATOM 691 N N . ALA A 1 89 ? 3.791 14.412 11.765 1.00 20.60 89 ALA A N 1
ATOM 692 C CA . ALA A 1 89 ? 3.298 13.507 10.728 1.00 21.50 89 ALA A CA 1
ATOM 693 C C . ALA A 1 89 ? 4.264 12.341 10.494 1.00 20.93 89 ALA A C 1
ATOM 694 O O . ALA A 1 89 ? 3.839 11.218 10.209 1.00 20.88 89 ALA A O 1
ATOM 696 N N . PHE A 1 90 ? 5.561 12.626 10.585 1.00 18.52 90 PHE A N 1
ATOM 697 C CA . PHE A 1 90 ? 6.604 11.615 10.398 1.00 18.69 90 PHE A CA 1
ATOM 698 C C . PHE A 1 90 ? 6.517 10.604 11.540 1.00 18.73 90 PHE A C 1
ATOM 699 O O . PHE A 1 90 ? 6.655 9.395 11.326 1.00 18.31 90 PHE A O 1
ATOM 707 N N . ALA A 1 91 ? 6.282 11.110 12.750 1.00 18.42 91 ALA A N 1
ATOM 708 C CA . ALA A 1 91 ? 6.161 10.269 13.934 1.00 21.85 91 ALA A CA 1
ATOM 709 C C . ALA A 1 91 ? 4.950 9.3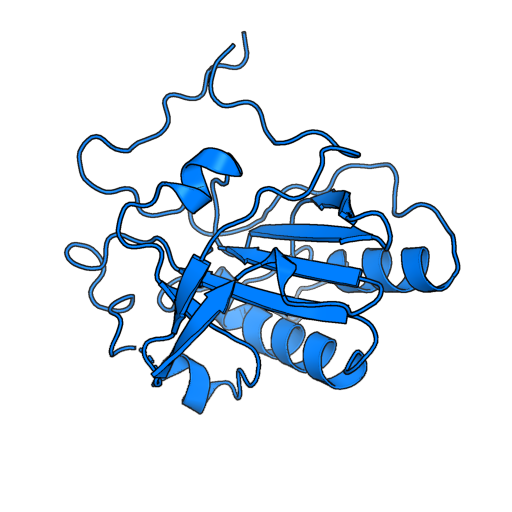49 13.807 1.00 23.52 91 ALA A C 1
ATOM 710 O O . ALA A 1 91 ? 5.019 8.172 14.157 1.00 23.13 91 ALA A O 1
ATOM 712 N N . GLU A 1 92 ? 3.846 9.884 13.291 1.00 25.13 92 GLU A N 1
ATOM 713 C CA . GLU A 1 92 ? 2.639 9.085 13.109 1.00 28.23 92 GLU A CA 1
ATOM 714 C C . GLU A 1 92 ? 2.844 8.024 12.031 1.00 26.93 92 GLU A C 1
ATOM 715 O O . GLU A 1 92 ? 2.484 6.862 12.218 1.00 27.04 92 GLU A O 1
ATOM 721 N N . GLU A 1 93 ? 3.460 8.427 10.923 1.00 25.64 93 GLU A N 1
ATOM 722 C CA . GLU A 1 93 ? 3.726 7.538 9.796 1.00 26.41 93 GLU A CA 1
ATOM 723 C C . GLU A 1 93 ? 4.611 6.345 10.148 1.00 25.01 93 GLU A C 1
ATOM 724 O O . GLU A 1 93 ? 4.372 5.226 9.686 1.00 25.36 93 GLU A O 1
ATOM 730 N N . HIS A 1 94 ? 5.627 6.584 10.970 1.00 21.96 94 HIS A N 1
ATOM 731 C CA . HIS A 1 94 ? 6.564 5.530 11.346 1.00 20.63 94 HIS A CA 1
ATOM 732 C C . HIS A 1 94 ? 6.406 4.952 12.749 1.00 19.39 94 HIS A C 1
ATOM 733 O O . HIS A 1 94 ? 7.255 4.185 13.203 1.00 18.43 94 HIS A O 1
ATOM 740 N N . GLY A 1 95 ? 5.315 5.303 13.421 1.00 18.11 95 GLY A N 1
ATOM 741 C CA . GLY A 1 95 ? 5.070 4.804 14.765 1.00 19.59 95 GLY A CA 1
ATOM 742 C C . GLY A 1 95 ? 6.115 5.175 15.804 1.00 20.41 95 GLY A C 1
ATOM 743 O O . GLY A 1 95 ? 6.404 4.389 16.711 1.00 19.20 95 GLY A O 1
ATOM 744 N N . ILE A 1 96 ? 6.695 6.366 15.675 1.00 17.64 96 ILE A N 1
ATOM 745 C CA . ILE A 1 96 ? 7.703 6.827 16.626 1.00 17.38 96 ILE A CA 1
ATOM 746 C C . ILE A 1 96 ? 6.999 7.170 17.945 1.00 18.31 96 ILE A C 1
ATOM 747 O O . ILE A 1 96 ? 6.595 8.310 18.169 1.00 18.23 96 ILE A O 1
ATOM 752 N N . PHE A 1 97 ? 6.834 6.162 18.801 1.00 17.98 97 PHE A N 1
ATOM 753 C CA . PHE A 1 97 ? 6.151 6.343 20.079 1.00 17.58 97 PHE A CA 1
ATOM 754 C C . PHE A 1 97 ? 6.969 7.102 21.117 1.00 17.09 97 PHE A C 1
ATOM 755 O O . PHE A 1 97 ? 6.409 7.686 22.050 1.00 16.79 97 PHE A O 1
ATOM 763 N N . PHE A 1 98 ? 8.291 7.086 20.961 1.00 15.66 98 PHE A N 1
ATOM 764 C CA . PHE A 1 98 ? 9.171 7.782 21.886 1.00 14.79 98 PHE A CA 1
ATOM 765 C C . PHE A 1 98 ? 9.243 9.271 21.532 1.00 15.28 98 PHE A C 1
ATOM 766 O O . PHE A 1 98 ? 8.822 9.672 20.444 1.00 15.23 98 PHE A O 1
ATOM 774 N N . PRO A 1 99 ? 9.753 10.112 22.451 1.00 15.37 99 PRO A N 1
ATOM 775 C CA . PRO A 1 99 ? 9.843 11.551 22.179 1.00 16.32 99 PRO A CA 1
ATOM 776 C C . PRO A 1 99 ? 10.684 11.900 20.950 1.00 15.65 99 PRO A C 1
ATOM 777 O O . PRO A 1 99 ? 11.760 11.342 20.736 1.00 14.88 99 PRO A O 1
ATOM 781 N N . TYR A 1 100 ? 10.160 12.814 20.139 1.00 14.36 100 TYR A N 1
ATOM 782 C CA . TYR A 1 100 ? 10.835 13.292 18.934 1.00 14.37 100 TYR A CA 1
ATOM 783 C C . TYR A 1 100 ? 10.852 14.803 19.146 1.00 15.67 100 TYR A C 1
ATOM 784 O O . TYR A 1 100 ? 9.846 15.484 18.942 1.00 16.63 100 TYR A O 1
ATOM 793 N N . LEU A 1 101 ? 12.010 15.301 19.568 1.00 15.36 101 LEU A N 1
ATOM 794 C CA . LEU A 1 101 ? 12.197 16.702 19.930 1.00 15.97 101 LEU A CA 1
ATOM 795 C C . LEU A 1 101 ? 12.796 17.656 18.907 1.00 16.53 101 LEU A C 1
ATOM 796 O O . LEU A 1 101 ? 13.668 17.288 18.125 1.00 14.47 101 LEU A O 1
ATOM 801 N N . LEU A 1 102 ? 12.338 18.905 18.961 1.00 17.12 102 LEU A N 1
ATOM 802 C CA . LEU A 1 102 ? 12.841 19.951 18.083 1.00 18.03 102 LEU A CA 1
ATOM 803 C C . LEU A 1 102 ? 13.906 20.759 18.820 1.00 17.97 102 LEU A C 1
ATOM 804 O O . LEU A 1 102 ? 13.688 21.207 19.954 1.00 17.89 102 LEU A O 1
ATOM 809 N N . ASP A 1 103 ? 15.063 20.910 18.182 1.00 17.69 103 ASP A N 1
ATOM 810 C CA . ASP A 1 103 ? 16.171 21.689 18.725 1.00 17.70 103 ASP A CA 1
ATOM 811 C C . ASP A 1 103 ? 16.233 22.935 17.841 1.00 19.48 103 ASP A C 1
ATOM 812 O O . ASP A 1 103 ? 17.001 22.999 16.882 1.00 18.23 103 ASP A O 1
ATOM 817 N N . GLU A 1 104 ? 15.384 23.906 18.169 1.00 20.36 104 GLU A N 1
ATOM 818 C CA . GLU A 1 104 ? 15.275 25.152 17.418 1.00 23.00 104 GLU A CA 1
ATOM 819 C C . GLU A 1 104 ? 16.575 25.937 17.227 1.00 22.91 104 GLU A C 1
ATOM 820 O O . GLU A 1 104 ? 16.900 26.341 16.106 1.00 23.89 104 GLU A O 1
ATOM 826 N N . THR A 1 105 ? 17.314 26.144 18.313 1.00 22.48 105 THR A N 1
ATOM 827 C CA . THR A 1 105 ? 18.562 26.909 18.271 1.00 22.15 105 THR A CA 1
ATOM 828 C C . THR A 1 105 ? 19.754 26.115 17.766 1.00 21.79 105 THR A C 1
ATOM 829 O O . THR A 1 105 ? 20.804 26.689 17.460 1.00 19.96 105 THR A O 1
ATOM 833 N N . GLN A 1 106 ? 19.590 24.795 17.706 1.00 19.70 106 GLN A N 1
ATOM 834 C CA . GLN A 1 106 ? 20.641 23.877 17.265 1.00 19.99 106 GLN A CA 1
ATOM 835 C C . GLN A 1 106 ? 21.763 23.747 18.302 1.00 20.04 106 GLN A C 1
ATOM 836 O O . GLN A 1 106 ? 22.785 23.109 18.041 1.00 19.68 106 GLN A O 1
ATOM 842 N N . GLU A 1 107 ? 21.541 24.314 19.490 1.00 20.33 107 GLU A N 1
ATOM 843 C CA . GLU A 1 107 ? 22.525 24.280 20.574 1.00 22.08 107 GLU A CA 1
ATOM 844 C C . GLU A 1 107 ? 22.773 22.887 21.152 1.00 19.79 107 GLU A C 1
ATOM 845 O O . GLU A 1 107 ? 23.861 22.609 21.651 1.00 19.33 107 GLU A O 1
ATOM 851 N N . VAL A 1 108 ? 21.754 22.031 21.132 1.00 19.09 108 VAL A N 1
ATOM 852 C CA . VAL A 1 108 ? 21.913 20.684 21.662 1.00 18.25 108 VAL A CA 1
ATOM 853 C C . VAL A 1 108 ? 22.798 19.897 20.701 1.00 17.04 108 VAL A C 1
ATOM 854 O O . VAL A 1 108 ? 23.744 19.239 21.122 1.00 17.44 108 VAL A O 1
ATOM 858 N N . ALA A 1 109 ? 22.523 20.027 19.405 1.00 18.25 109 ALA A N 1
ATOM 859 C CA . ALA A 1 109 ? 23.325 19.363 18.383 1.00 18.36 109 ALA A CA 1
ATOM 860 C C . ALA A 1 109 ? 24.781 19.827 18.519 1.00 19.65 109 ALA A C 1
ATOM 861 O O . ALA A 1 109 ? 25.706 19.018 18.449 1.00 18.34 109 ALA A O 1
ATOM 863 N N . LYS A 1 110 ? 24.974 21.125 18.762 1.00 20.44 110 LYS A N 1
ATOM 864 C CA . LYS A 1 110 ? 26.316 21.684 18.933 1.00 23.11 110 LYS A CA 1
ATOM 865 C C . LYS A 1 110 ? 27.010 21.137 20.182 1.00 21.04 110 LYS A C 1
ATOM 866 O O . LYS A 1 110 ? 28.197 20.816 20.148 1.00 22.81 110 LYS A O 1
ATOM 872 N N . ALA A 1 111 ? 26.271 21.055 21.285 1.00 21.59 111 ALA A N 1
ATOM 873 C CA . ALA A 1 111 ? 26.814 20.548 22.545 1.00 21.08 111 ALA A CA 1
ATOM 874 C C . ALA A 1 111 ? 27.291 19.102 22.394 1.00 21.31 111 ALA A C 1
ATOM 875 O O . ALA A 1 111 ? 28.321 18.714 22.950 1.00 21.41 111 ALA A O 1
ATOM 877 N N . TYR A 1 112 ? 26.549 18.316 21.618 1.00 20.62 112 TYR A N 1
ATOM 878 C CA . TYR A 1 112 ? 26.904 16.919 21.373 1.00 19.95 112 TYR A CA 1
ATOM 879 C C . TYR A 1 112 ? 27.942 16.786 20.269 1.00 19.24 112 TYR A C 1
ATOM 880 O O . TYR A 1 112 ? 28.445 15.693 20.010 1.00 19.02 112 TYR A O 1
ATOM 889 N N . ARG A 1 113 ? 28.264 17.912 19.636 1.00 20.35 113 ARG A N 1
ATOM 890 C CA . ARG A 1 113 ? 29.209 17.949 18.528 1.00 20.99 113 ARG A CA 1
ATOM 891 C C . ARG A 1 113 ? 28.783 16.988 17.422 1.00 18.89 113 ARG A C 1
ATOM 892 O O . ARG A 1 113 ? 29.611 16.381 16.738 1.00 18.45 113 ARG A O 1
ATOM 900 N N . ALA A 1 114 ? 27.466 16.884 17.252 1.00 18.90 114 ALA A N 1
ATOM 901 C CA . ALA A 1 114 ? 26.860 16.026 16.242 1.00 18.18 114 ALA A CA 1
ATOM 902 C C . ALA A 1 114 ? 27.092 16.609 14.851 1.00 18.20 114 ALA A C 1
ATOM 903 O O . ALA A 1 114 ? 27.219 17.829 14.691 1.00 18.77 114 ALA A O 1
ATOM 905 N N . LEU A 1 115 ? 27.100 15.740 13.845 1.00 16.60 115 LEU A N 1
ATOM 906 C CA . LEU A 1 115 ? 27.333 16.162 12.470 1.00 16.94 115 LEU A CA 1
ATOM 907 C C . LEU A 1 115 ? 26.370 15.592 11.448 1.00 17.23 115 LEU A C 1
ATOM 908 O O . LEU A 1 115 ? 26.167 16.190 10.395 1.00 16.35 115 LEU A O 1
ATOM 913 N N . ARG A 1 116 ? 25.791 14.431 11.741 1.00 16.39 116 ARG A N 1
ATOM 914 C CA . ARG A 1 116 ? 24.904 13.789 10.780 1.00 15.05 116 ARG A CA 1
ATOM 915 C C . ARG A 1 116 ? 23.596 13.238 11.335 1.00 13.76 116 ARG A C 1
ATOM 916 O O . ARG A 1 116 ? 23.363 13.227 12.545 1.00 13.96 116 ARG A O 1
ATOM 924 N N . THR A 1 117 ? 22.752 12.792 10.408 1.00 14.98 117 THR A N 1
ATOM 925 C CA . THR A 1 117 ? 21.457 12.187 10.709 1.00 13.00 117 THR A CA 1
ATOM 926 C C . THR A 1 117 ? 21.342 10.897 9.890 1.00 13.79 117 THR A C 1
ATOM 927 O O . THR A 1 117 ? 21.452 10.919 8.659 1.00 15.06 117 THR A O 1
ATOM 931 N N . PRO A 1 118 ? 21.122 9.749 10.559 1.00 12.42 118 PRO A N 1
ATOM 932 C CA . PRO A 1 118 ? 20.980 9.604 12.011 1.00 12.53 118 PRO A CA 1
ATOM 933 C C . PRO A 1 118 ? 22.317 9.389 12.721 1.00 13.35 118 PRO A C 1
ATOM 934 O O . PRO A 1 118 ? 23.184 8.661 12.229 1.00 15.06 118 PRO A O 1
ATOM 938 N N . GLU A 1 119 ? 22.487 10.045 13.864 1.00 12.10 119 GLU A N 1
ATOM 939 C CA . GLU A 1 119 ? 23.701 9.907 14.664 1.00 13.41 119 GLU A CA 1
ATOM 940 C C . GLU A 1 119 ? 23.265 9.566 16.081 1.00 13.75 119 GLU A C 1
ATOM 941 O O . GLU A 1 119 ? 22.548 10.329 16.720 1.00 14.00 119 GLU A O 1
ATOM 947 N N . VAL A 1 120 ? 23.689 8.402 16.560 1.00 13.19 120 VAL A N 1
ATOM 948 C CA . VAL A 1 120 ? 23.296 7.933 17.884 1.00 13.45 120 VAL A CA 1
ATOM 949 C C . VAL A 1 120 ? 24.347 8.067 18.973 1.00 12.83 120 VAL A C 1
ATOM 950 O O . VAL A 1 120 ? 25.539 7.846 18.746 1.00 12.38 120 VAL A O 1
ATOM 954 N N . PHE A 1 121 ? 23.871 8.405 20.168 1.00 13.92 121 PHE A N 1
ATOM 955 C CA . PHE A 1 121 ? 24.704 8.525 21.361 1.00 14.22 121 PHE A CA 1
ATOM 956 C C . PHE A 1 121 ? 24.025 7.618 22.390 1.00 15.33 121 PHE A C 1
ATOM 957 O O . PHE A 1 121 ? 22.918 7.910 22.837 1.00 15.30 121 PHE A O 1
ATOM 965 N N . LEU A 1 122 ? 24.661 6.492 22.713 1.00 15.27 122 LEU A N 1
ATOM 966 C CA . LEU A 1 122 ? 24.101 5.534 23.670 1.00 15.47 122 LEU A CA 1
ATOM 967 C C . LEU A 1 122 ? 24.796 5.644 25.023 1.00 15.95 122 LEU A C 1
ATOM 968 O O . LEU A 1 122 ? 26.011 5.466 25.114 1.00 15.73 122 LEU A O 1
ATOM 973 N N . PHE A 1 123 ? 24.007 5.897 26.068 1.00 16.32 123 PHE A N 1
ATOM 974 C CA . PHE A 1 123 ? 24.517 6.049 27.433 1.00 17.97 123 PHE A CA 1
ATOM 975 C C . PHE A 1 123 ? 24.112 4.886 28.340 1.00 19.02 123 PHE A C 1
ATOM 976 O O . PHE A 1 123 ? 23.036 4.310 28.176 1.00 18.51 123 PHE A O 1
ATOM 984 N N . ASP A 1 124 ? 24.963 4.563 29.315 1.00 20.29 124 ASP A N 1
ATOM 985 C CA . ASP A 1 124 ? 24.680 3.465 30.241 1.00 21.11 124 ASP A CA 1
ATOM 986 C C . ASP A 1 124 ? 23.970 3.909 31.527 1.00 22.81 124 ASP A C 1
ATOM 987 O O . ASP A 1 124 ? 23.474 5.031 31.612 1.00 22.11 124 ASP A O 1
ATOM 992 N N . GLU A 1 125 ? 23.951 3.027 32.528 1.00 23.90 125 GLU A N 1
ATOM 993 C CA . GLU A 1 125 ? 23.302 3.295 33.814 1.00 26.57 125 GLU A CA 1
ATOM 994 C C . GLU A 1 125 ? 23.875 4.489 34.572 1.00 26.99 125 GLU A C 1
ATOM 995 O O . GLU A 1 125 ? 23.174 5.126 35.357 1.00 27.84 125 GLU A O 1
ATOM 1001 N N . ARG A 1 126 ? 25.165 4.746 34.382 1.00 26.85 126 ARG A N 1
ATOM 1002 C CA . ARG A 1 126 ? 25.827 5.873 35.032 1.00 28.33 126 ARG A CA 1
ATOM 1003 C C . ARG A 1 126 ? 25.762 7.080 34.104 1.00 28.45 126 ARG A C 1
ATOM 1004 O O . ARG A 1 126 ? 26.388 8.111 34.358 1.00 29.86 126 ARG A O 1
ATOM 1012 N N . ARG A 1 127 ? 24.980 6.934 33.035 1.00 26.28 127 ARG A N 1
ATOM 1013 C CA . ARG A 1 127 ? 24.799 7.964 32.018 1.00 23.10 127 ARG A CA 1
ATOM 1014 C C . ARG A 1 127 ? 26.112 8.487 31.444 1.00 23.11 127 ARG A C 1
ATOM 1015 O O . ARG A 1 127 ? 26.341 9.698 31.343 1.00 21.74 127 ARG A O 1
ATOM 1023 N N . LEU A 1 128 ? 26.984 7.545 31.102 1.00 21.43 128 LEU A N 1
ATOM 1024 C CA . LEU A 1 128 ? 28.274 7.850 30.496 1.00 21.38 128 LEU A CA 1
ATOM 1025 C C . LEU A 1 128 ? 28.181 7.280 29.087 1.00 20.98 128 LEU A C 1
ATOM 1026 O O . LEU A 1 128 ? 27.546 6.241 28.879 1.00 20.00 128 LEU A O 1
ATOM 1031 N N . LEU A 1 129 ? 28.783 7.968 28.121 1.00 18.74 129 LEU A N 1
ATOM 1032 C CA . LEU A 1 129 ? 28.739 7.538 26.721 1.00 19.26 129 LEU A CA 1
ATOM 1033 C C . LEU A 1 129 ? 29.478 6.222 26.464 1.00 18.92 129 LEU A C 1
ATOM 1034 O O . LEU A 1 129 ? 30.682 6.114 26.702 1.00 20.37 129 LEU A O 1
ATOM 1039 N N . ARG A 1 130 ? 28.752 5.224 25.967 1.00 17.68 130 ARG A N 1
ATOM 1040 C CA . ARG A 1 130 ? 29.344 3.915 25.703 1.00 17.81 130 ARG A CA 1
ATOM 1041 C C . ARG A 1 130 ? 29.444 3.571 24.225 1.00 16.91 130 ARG A C 1
ATOM 1042 O O . ARG A 1 130 ? 30.289 2.775 23.828 1.00 16.12 130 ARG A O 1
ATOM 1050 N N . TYR A 1 131 ? 28.554 4.139 23.418 1.00 14.98 131 TYR A N 1
ATOM 1051 C CA . TYR A 1 131 ? 28.580 3.907 21.982 1.00 15.54 131 TYR A CA 1
ATOM 1052 C C . TYR A 1 131 ? 28.147 5.166 21.261 1.00 15.39 131 TYR A C 1
ATOM 1053 O O . TYR A 1 131 ? 27.144 5.790 21.613 1.00 15.16 131 TYR A O 1
ATOM 1062 N N . HIS A 1 132 ? 28.910 5.528 20.239 1.00 15.52 132 HIS A N 1
ATOM 1063 C CA . HIS A 1 132 ? 28.601 6.709 19.454 1.00 14.77 132 HIS A CA 1
ATOM 1064 C C . HIS A 1 132 ? 28.823 6.438 17.981 1.00 16.11 132 HIS A C 1
ATOM 1065 O O . HIS A 1 132 ? 29.902 5.991 17.579 1.00 16.68 132 HIS A O 1
ATOM 1072 N N . GLY A 1 133 ? 27.797 6.700 17.178 1.00 13.86 133 GLY A N 1
ATOM 1073 C CA . GLY A 1 133 ? 27.938 6.497 15.754 1.00 14.93 133 GLY A CA 1
ATOM 1074 C C . GLY A 1 133 ? 26.704 6.135 14.956 1.00 15.05 133 GLY A C 1
ATOM 1075 O O . GLY A 1 133 ? 25.600 6.623 15.201 1.00 15.21 133 GLY A O 1
ATOM 1076 N N . ARG A 1 134 ? 26.918 5.247 13.992 1.00 13.70 134 ARG A N 1
ATOM 1077 C CA . ARG A 1 134 ? 25.886 4.792 13.073 1.00 13.47 134 ARG A CA 1
ATOM 1078 C C . ARG A 1 134 ? 24.838 3.852 13.659 1.00 14.45 134 ARG A C 1
ATOM 1079 O O . ARG A 1 134 ? 25.085 3.155 14.649 1.00 12.36 134 ARG A O 1
ATOM 1087 N N . VAL A 1 135 ? 23.654 3.864 13.049 1.00 14.61 135 VAL A N 1
ATOM 1088 C CA . VAL A 1 135 ? 22.573 2.971 13.462 1.00 14.78 135 VAL A CA 1
ATOM 1089 C C . VAL A 1 135 ? 22.949 1.576 12.949 1.00 15.04 135 VAL A C 1
ATOM 1090 O O . VAL A 1 135 ? 22.825 0.585 13.666 1.00 14.04 135 VAL A O 1
ATOM 1094 N N . ASN A 1 136 ? 23.442 1.535 11.711 1.00 12.99 136 ASN A N 1
ATOM 1095 C CA . ASN A 1 136 ? 23.873 0.305 11.045 1.00 14.90 136 ASN A CA 1
ATOM 1096 C C . ASN A 1 136 ? 24.814 0.700 9.896 1.00 16.70 136 ASN A C 1
ATOM 1097 O O . ASN A 1 136 ? 25.038 1.894 9.663 1.00 14.93 136 ASN A O 1
ATOM 1102 N N . ASP A 1 137 ? 25.362 -0.275 9.174 1.00 16.67 137 ASP A N 1
ATOM 1103 C CA . ASP A 1 137 ? 26.289 0.058 8.095 1.00 19.86 137 ASP A CA 1
ATOM 1104 C C . ASP A 1 137 ? 25.697 0.486 6.749 1.00 20.08 137 ASP A C 1
ATOM 1105 O O . ASP A 1 137 ? 26.440 0.737 5.801 1.00 21.32 137 ASP A O 1
ATOM 1110 N N . ASN A 1 138 ? 24.371 0.562 6.661 1.00 19.49 138 ASN A N 1
ATOM 1111 C CA . ASN A 1 138 ? 23.708 1.015 5.434 1.00 20.04 138 ASN A CA 1
ATOM 1112 C C . ASN A 1 138 ? 22.319 1.516 5.818 1.00 18.34 138 ASN A C 1
ATOM 1113 O O . ASN A 1 138 ? 21.308 0.891 5.510 1.00 17.33 138 ASN A O 1
ATOM 1118 N N . PRO A 1 139 ? 22.260 2.672 6.495 1.00 17.40 139 PRO A N 1
ATOM 1119 C CA . PRO A 1 139 ? 20.997 3.266 6.939 1.00 17.47 139 PRO A CA 1
ATOM 1120 C C . PRO A 1 139 ? 19.952 3.476 5.857 1.00 16.97 139 PRO A C 1
ATOM 1121 O O . PRO A 1 139 ? 18.776 3.206 6.071 1.00 18.07 139 PRO A O 1
ATOM 1125 N N . LYS A 1 140 ? 20.384 3.938 4.689 1.00 18.14 140 LYS A N 1
ATOM 1126 C CA . LYS A 1 140 ? 19.458 4.213 3.599 1.00 21.91 140 LYS A CA 1
ATOM 1127 C C . LYS A 1 140 ? 18.807 2.989 2.956 1.00 22.20 140 LYS A C 1
ATOM 1128 O O . LYS A 1 140 ? 17.712 3.089 2.407 1.00 21.96 140 LYS A O 1
ATOM 1134 N N . ASP A 1 141 ? 19.444 1.826 3.071 1.00 23.98 141 ASP A N 1
ATOM 1135 C CA . ASP A 1 141 ? 18.905 0.614 2.458 1.00 25.23 141 ASP A CA 1
ATOM 1136 C C . ASP A 1 141 ? 19.014 -0.610 3.368 1.00 24.59 141 ASP A C 1
ATOM 1137 O O . ASP A 1 141 ? 20.073 -1.231 3.457 1.00 24.12 141 ASP A O 1
ATOM 1142 N N . PRO A 1 142 ? 17.901 -0.993 4.021 1.00 25.64 142 PRO A N 1
ATOM 1143 C CA . PRO A 1 142 ? 17.844 -2.148 4.929 1.00 26.98 142 PRO A CA 1
ATOM 1144 C C . PRO A 1 142 ? 18.253 -3.453 4.252 1.00 27.81 142 PRO A C 1
ATOM 1145 O O . PRO A 1 142 ? 18.851 -4.323 4.881 1.00 26.81 142 PRO A O 1
ATOM 1149 N N . SER A 1 143 ? 17.940 -3.583 2.965 1.00 28.83 143 SER A N 1
ATOM 1150 C CA . SER A 1 143 ? 18.274 -4.795 2.223 1.00 29.62 143 SER A CA 1
ATOM 1151 C C . SER A 1 143 ? 19.778 -4.991 2.046 1.00 29.40 143 SER A C 1
ATOM 1152 O O . SER A 1 143 ? 20.234 -6.105 1.788 1.00 30.13 143 SER A O 1
ATOM 1155 N N . LYS A 1 144 ? 20.548 -3.914 2.194 1.00 27.57 144 LYS A N 1
ATOM 1156 C CA . LYS A 1 144 ? 21.999 -3.987 2.036 1.00 27.51 144 LYS A CA 1
ATOM 1157 C C . LYS A 1 144 ? 22.788 -3.939 3.345 1.00 26.06 144 LYS A C 1
ATOM 1158 O O . LYS A 1 144 ? 24.020 -3.907 3.332 1.00 26.26 144 LYS A O 1
ATOM 1164 N N . VAL A 1 145 ? 22.085 -3.940 4.474 1.00 24.32 145 VAL A N 1
ATOM 1165 C CA . VAL A 1 145 ? 22.745 -3.889 5.775 1.00 23.68 145 VAL A CA 1
ATOM 1166 C C . VAL A 1 145 ? 23.456 -5.205 6.095 1.00 22.97 145 VAL A C 1
ATOM 1167 O O . VAL A 1 145 ? 22.902 -6.281 5.885 1.00 23.98 145 VAL A O 1
ATOM 1171 N N . GLN A 1 146 ? 24.690 -5.102 6.581 1.00 22.31 146 GLN A N 1
ATOM 1172 C CA . GLN A 1 146 ? 25.483 -6.271 6.952 1.00 23.33 146 GLN A CA 1
ATOM 1173 C C . GLN A 1 146 ? 25.880 -6.211 8.423 1.00 23.28 146 GLN A C 1
ATOM 1174 O O . GLN A 1 146 ? 26.339 -7.202 8.995 1.00 23.21 146 GLN A O 1
ATOM 1180 N N . SER A 1 147 ? 25.686 -5.045 9.034 1.00 21.94 147 SER A N 1
ATOM 1181 C CA . SER A 1 147 ? 26.023 -4.846 10.437 1.00 20.39 147 SER A CA 1
ATOM 1182 C C . SER A 1 147 ? 24.974 -3.973 11.118 1.00 18.75 147 SER A C 1
ATOM 1183 O O . SER A 1 147 ? 24.619 -2.915 10.606 1.00 18.08 147 SER A O 1
ATOM 1186 N N . HIS A 1 148 ? 24.441 -4.448 12.240 1.00 16.69 148 HIS A N 1
ATOM 1187 C CA . HIS A 1 148 ? 23.450 -3.686 13.002 1.00 15.67 148 HIS A CA 1
ATOM 1188 C C . HIS A 1 148 ? 24.180 -3.200 14.247 1.00 15.71 148 HIS A C 1
ATOM 1189 O O . HIS A 1 148 ? 24.007 -3.724 15.350 1.00 14.06 148 HIS A O 1
ATOM 1196 N N . ASP A 1 149 ? 25.010 -2.184 14.035 1.00 13.35 149 ASP A N 1
ATOM 1197 C CA . ASP A 1 149 ? 25.859 -1.613 15.069 1.00 15.55 149 ASP A CA 1
ATOM 1198 C C . ASP A 1 149 ? 25.181 -1.194 16.366 1.00 14.32 149 ASP A C 1
ATOM 1199 O O . ASP A 1 149 ? 25.660 -1.540 17.446 1.00 14.36 149 ASP A O 1
ATOM 1204 N N . LEU A 1 150 ? 24.080 -0.452 16.269 1.00 12.81 150 LEU A N 1
ATOM 1205 C CA . LEU A 1 150 ? 23.371 -0.014 17.471 1.00 12.67 150 LEU A CA 1
ATOM 1206 C C . LEU A 1 150 ? 22.809 -1.203 18.250 1.00 13.54 150 LEU A C 1
ATOM 1207 O O . LEU A 1 150 ? 22.957 -1.275 19.471 1.00 13.03 150 LEU A O 1
ATOM 1212 N N . GLU A 1 151 ? 22.183 -2.142 17.545 1.00 13.23 151 GLU A N 1
ATOM 1213 C CA . GLU A 1 151 ? 21.629 -3.323 18.200 1.00 13.71 151 GLU A CA 1
ATOM 1214 C C . GLU A 1 151 ? 22.742 -4.095 18.914 1.00 14.29 151 GLU A C 1
ATOM 1215 O O . GLU A 1 151 ? 22.581 -4.515 20.064 1.00 12.41 151 GLU A O 1
ATOM 1221 N N . ALA A 1 152 ? 23.876 -4.258 18.237 1.00 14.00 152 ALA A N 1
ATOM 1222 C CA . ALA A 1 152 ? 25.016 -4.970 18.815 1.00 14.79 152 ALA A CA 1
ATOM 1223 C C . ALA A 1 152 ? 25.525 -4.278 20.085 1.00 15.36 152 ALA A C 1
ATOM 1224 O O . ALA A 1 152 ? 25.858 -4.938 21.072 1.00 14.47 152 ALA A O 1
ATOM 1226 N N . ALA A 1 153 ? 25.573 -2.949 20.063 1.00 14.24 153 ALA A N 1
ATOM 1227 C CA . ALA A 1 153 ? 26.047 -2.185 21.217 1.00 14.45 153 ALA A CA 1
ATOM 1228 C C . ALA A 1 153 ? 25.096 -2.345 22.398 1.00 13.49 153 ALA A C 1
ATOM 1229 O O . ALA A 1 153 ? 25.535 -2.521 23.535 1.00 13.09 153 ALA A O 1
ATOM 1231 N N . ILE A 1 154 ? 23.794 -2.270 22.123 1.00 13.66 154 ILE A N 1
ATOM 1232 C CA . ILE A 1 154 ? 22.777 -2.430 23.158 1.00 13.78 154 ILE A CA 1
ATOM 1233 C C . ILE A 1 154 ? 22.882 -3.830 23.777 1.00 14.41 154 ILE A C 1
ATOM 1234 O O . ILE A 1 154 ? 22.935 -3.974 25.002 1.00 13.70 154 ILE A O 1
ATOM 1239 N N . GLU A 1 155 ? 22.924 -4.855 22.928 1.00 14.99 155 GLU A N 1
ATOM 1240 C CA . GLU A 1 155 ? 23.024 -6.232 23.411 1.00 16.22 155 GLU A CA 1
ATOM 1241 C C . GLU A 1 155 ? 24.287 -6.457 24.235 1.00 17.16 155 GLU A C 1
ATOM 1242 O O . GLU A 1 155 ? 24.260 -7.158 25.254 1.00 16.18 155 GLU A O 1
ATOM 1248 N N . ALA A 1 156 ? 25.384 -5.826 23.826 1.00 14.88 156 ALA A N 1
ATOM 1249 C CA . ALA A 1 156 ? 26.635 -5.964 24.563 1.00 15.24 156 ALA A CA 1
ATOM 1250 C C . ALA A 1 156 ? 26.466 -5.382 25.965 1.00 15.19 156 ALA A C 1
ATOM 1251 O O . ALA A 1 156 ? 26.802 -6.026 26.962 1.00 16.42 156 ALA A O 1
ATOM 1253 N N . LEU A 1 157 ? 25.899 -4.180 26.039 1.00 14.12 157 LEU A N 1
ATOM 1254 C CA . LEU A 1 157 ? 25.685 -3.513 27.312 1.00 14.88 157 LEU A CA 1
ATOM 1255 C C . LEU A 1 157 ? 24.727 -4.272 28.219 1.00 15.69 157 LEU A C 1
ATOM 1256 O O . LEU A 1 157 ? 24.915 -4.291 29.438 1.00 16.20 157 LEU A O 1
ATOM 1261 N N . LEU A 1 158 ? 23.707 -4.897 27.630 1.00 15.40 158 LEU A N 1
ATOM 1262 C CA . LEU A 1 158 ? 22.749 -5.667 28.424 1.00 16.23 158 LEU A CA 1
ATOM 1263 C C . LEU A 1 158 ? 23.430 -6.875 29.060 1.00 17.69 158 LEU A C 1
ATOM 1264 O O . LEU A 1 158 ? 23.018 -7.335 30.127 1.00 18.10 158 LEU A O 1
ATOM 1269 N N . ARG A 1 159 ? 24.481 -7.369 28.411 1.00 16.42 159 ARG A N 1
ATOM 1270 C CA . ARG A 1 159 ? 25.240 -8.510 28.923 1.00 17.71 159 ARG A CA 1
ATOM 1271 C C . ARG A 1 159 ? 26.441 -8.087 29.778 1.00 18.31 159 ARG A C 1
ATOM 1272 O O . ARG A 1 159 ? 27.195 -8.931 30.267 1.00 18.34 159 ARG A O 1
ATOM 1280 N N . GLY A 1 160 ? 26.598 -6.780 29.977 1.00 18.17 160 GLY A N 1
ATOM 1281 C CA . GLY A 1 160 ? 27.704 -6.273 30.771 1.00 18.87 160 GLY A CA 1
ATOM 1282 C C . GLY A 1 160 ? 29.026 -6.278 30.029 1.00 20.31 160 GLY A C 1
ATOM 1283 O O . GLY A 1 160 ? 30.087 -6.119 30.637 1.00 20.11 160 GLY A O 1
ATOM 1284 N N . GLU A 1 161 ? 28.964 -6.461 28.713 1.00 20.87 161 GLU A N 1
ATOM 1285 C CA . GLU A 1 161 ? 30.161 -6.488 27.876 1.00 23.43 161 GLU A CA 1
ATOM 1286 C C . GLU A 1 161 ? 30.451 -5.130 27.259 1.00 23.54 161 GLU A C 1
ATOM 1287 O O . GLU A 1 161 ? 29.589 -4.256 27.200 1.00 21.73 161 GLU A O 1
ATOM 1293 N N . GLU A 1 162 ? 31.675 -4.980 26.771 1.00 25.01 162 GLU A N 1
ATOM 1294 C CA . GLU A 1 162 ? 32.096 -3.750 26.123 1.00 26.45 162 GLU A CA 1
ATOM 1295 C C . GLU A 1 162 ? 31.676 -3.844 24.657 1.00 25.81 162 GLU A C 1
ATOM 1296 O O . GLU A 1 162 ? 31.841 -4.893 24.026 1.00 24.27 162 GLU A O 1
ATOM 1302 N N . PRO A 1 163 ? 31.047 -2.786 24.119 1.00 25.83 163 PRO A N 1
ATOM 1303 C CA . PRO A 1 163 ? 30.629 -2.805 22.712 1.00 26.96 163 PRO A CA 1
ATOM 1304 C C . PRO A 1 163 ? 31.893 -2.890 21.846 1.00 28.75 163 PRO A C 1
ATOM 1305 O O . PRO A 1 163 ? 32.997 -2.655 22.342 1.00 28.31 163 PRO A O 1
ATOM 1309 N N . PRO A 1 164 ? 31.753 -3.240 20.553 1.00 30.54 164 PRO A N 1
ATOM 1310 C CA . PRO A 1 164 ? 32.903 -3.349 19.642 1.00 32.10 164 PRO A CA 1
ATOM 1311 C C . PRO A 1 164 ? 33.907 -2.203 19.779 1.00 32.79 164 PRO A C 1
ATOM 1312 O O . PRO A 1 164 ? 33.533 -1.029 19.781 1.00 32.60 164 PRO A O 1
ATOM 1316 N N . LEU A 1 165 ? 35.183 -2.559 19.910 1.00 33.33 165 LEU A N 1
ATOM 1317 C CA . LEU A 1 165 ? 36.249 -1.575 20.076 1.00 34.49 165 LEU A CA 1
ATOM 1318 C C . LEU A 1 165 ? 36.465 -0.655 18.876 1.00 33.74 165 LEU A C 1
ATOM 1319 O O . LEU A 1 165 ? 36.825 0.511 19.044 1.00 34.20 165 LEU A O 1
ATOM 1324 N N . LYS A 1 166 ? 36.258 -1.182 17.672 1.00 33.01 166 LYS A N 1
ATOM 1325 C CA . LYS A 1 166 ? 36.439 -0.391 16.460 1.00 32.81 166 LYS A CA 1
ATOM 1326 C C . LYS A 1 166 ? 35.290 0.600 16.302 1.00 30.82 166 LYS A C 1
ATOM 1327 O O . LYS A 1 166 ? 34.129 0.201 16.175 1.00 29.88 166 LYS A O 1
ATOM 1333 N N . GLU A 1 167 ? 35.618 1.888 16.315 1.00 29.71 167 GLU A N 1
ATOM 1334 C CA . GLU A 1 167 ? 34.603 2.925 16.175 1.00 29.21 167 GLU A CA 1
ATOM 1335 C C . GLU A 1 167 ? 33.890 2.834 14.829 1.00 27.46 167 GLU A C 1
ATOM 1336 O O . GLU A 1 167 ? 34.511 2.558 13.802 1.00 29.14 167 GLU A O 1
ATOM 1342 N N . ALA A 1 168 ? 32.576 3.041 14.858 1.00 24.94 168 ALA A N 1
ATOM 1343 C CA . ALA A 1 168 ? 31.739 3.002 13.665 1.00 21.33 168 ALA A CA 1
ATOM 1344 C C . ALA A 1 168 ? 30.969 4.318 13.631 1.00 20.65 168 ALA A C 1
ATOM 1345 O O . ALA A 1 168 ? 29.823 4.391 14.078 1.00 17.78 168 ALA A O 1
ATOM 1347 N N . PRO A 1 169 ? 31.600 5.382 13.105 1.00 20.14 169 PRO A N 1
ATOM 1348 C CA . PRO A 1 169 ? 30.980 6.706 13.019 1.00 19.76 169 PRO A CA 1
ATOM 1349 C C . PRO A 1 169 ? 29.678 6.752 12.236 1.00 17.34 169 PRO A C 1
ATOM 1350 O O . PRO A 1 169 ? 29.403 5.897 11.393 1.00 18.84 169 PRO A O 1
ATOM 1354 N N . ALA A 1 170 ? 28.882 7.773 12.530 1.00 16.30 170 ALA A N 1
ATOM 1355 C CA . ALA A 1 170 ? 27.591 7.963 11.892 1.00 16.37 170 ALA A CA 1
ATOM 1356 C C . ALA A 1 170 ? 27.644 7.971 10.367 1.00 17.06 170 ALA A C 1
ATOM 1357 O O . ALA A 1 170 ? 28.609 8.452 9.764 1.00 15.01 170 ALA A O 1
ATOM 1359 N N . I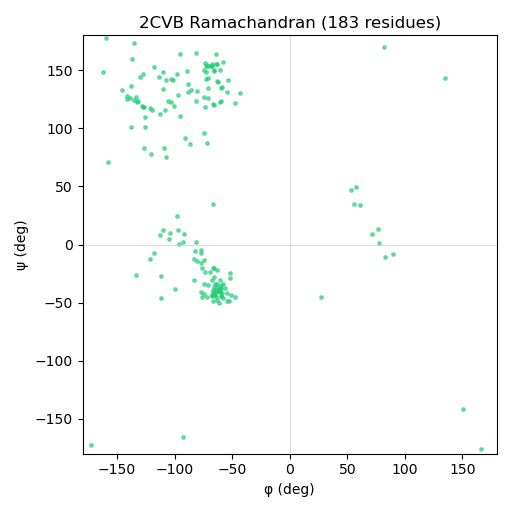LE A 1 171 ? 26.624 7.373 9.760 1.00 15.43 171 ILE A N 1
ATOM 1360 C CA . ILE A 1 171 ? 26.491 7.341 8.310 1.00 15.28 171 ILE A CA 1
ATOM 1361 C C . ILE A 1 171 ? 25.160 8.011 7.991 1.00 15.82 171 ILE A C 1
ATOM 1362 O O . ILE A 1 171 ? 24.099 7.553 8.431 1.00 14.72 171 ILE A O 1
ATOM 1367 N N . GLY A 1 172 ? 25.215 9.129 7.273 1.00 16.26 172 GLY A N 1
ATOM 1368 C CA . GLY A 1 172 ? 23.986 9.818 6.929 1.00 15.81 172 GLY A CA 1
ATOM 1369 C C . GLY A 1 172 ? 24.181 11.226 6.410 1.00 17.34 172 GLY A C 1
ATOM 1370 O O . GLY A 1 172 ? 25.311 11.674 6.228 1.00 16.86 172 GLY A O 1
ATOM 1371 N N . CYS A 1 173 ? 23.068 11.914 6.166 1.00 17.29 173 CYS A N 1
ATOM 1372 C CA . CYS A 1 173 ? 23.088 13.291 5.676 1.00 18.37 173 CYS A CA 1
ATOM 1373 C C . CYS A 1 173 ? 23.693 14.189 6.742 1.00 17.98 173 CYS A C 1
ATOM 1374 O O . CYS A 1 173 ? 23.577 13.921 7.933 1.00 15.44 173 CYS A O 1
ATOM 1377 N N . THR A 1 174 ? 24.348 15.260 6.319 1.00 16.63 174 THR A N 1
ATOM 1378 C CA . THR A 1 174 ? 24.904 16.181 7.287 1.00 17.04 174 THR A CA 1
ATOM 1379 C C . THR A 1 174 ? 23.740 16.949 7.910 1.00 16.41 174 THR A C 1
ATOM 1380 O O . THR A 1 174 ? 22.699 17.133 7.275 1.00 16.48 174 THR A O 1
ATOM 1384 N N . ILE A 1 175 ? 23.891 17.330 9.174 1.00 16.33 175 ILE A N 1
ATOM 1385 C CA . ILE A 1 175 ? 22.872 18.118 9.861 1.00 16.06 175 ILE A CA 1
ATOM 1386 C C . ILE A 1 175 ? 22.794 19.452 9.111 1.00 17.31 175 ILE A C 1
ATOM 1387 O O . ILE A 1 175 ? 23.815 19.977 8.658 1.00 15.71 175 ILE A O 1
ATOM 1392 N N . LYS A 1 176 ? 21.581 19.967 8.946 1.00 15.86 176 LYS A N 1
ATOM 1393 C CA . LYS A 1 176 ? 21.377 21.210 8.219 1.00 17.14 176 LYS A CA 1
ATOM 1394 C C . LYS A 1 176 ? 21.426 22.419 9.135 1.00 16.57 176 LYS A C 1
ATOM 1395 O O . LYS A 1 176 ? 20.415 22.842 9.699 1.00 17.36 176 LYS A O 1
ATOM 1401 N N . TRP A 1 177 ? 22.627 22.969 9.264 1.00 16.51 177 TRP A N 1
ATOM 1402 C CA . TRP A 1 177 ? 22.877 24.121 10.117 1.00 17.27 177 TRP A CA 1
ATOM 1403 C C . TRP A 1 177 ? 22.280 25.419 9.595 1.00 17.05 177 TRP A C 1
ATOM 1404 O O . TRP A 1 177 ? 22.257 25.673 8.389 1.00 17.07 177 TRP A O 1
ATOM 1415 N N . ARG A 1 178 ? 21.799 26.236 10.526 1.00 18.42 178 ARG A N 1
ATOM 1416 C CA . ARG A 1 178 ? 21.227 27.534 10.197 1.00 18.20 178 ARG A CA 1
ATOM 1417 C C . ARG A 1 178 ? 22.380 28.451 9.796 1.00 18.27 178 ARG A C 1
ATOM 1418 O O . ARG A 1 178 ? 23.523 28.223 10.191 1.00 17.90 178 ARG A O 1
ATOM 1426 N N . PRO A 1 179 ? 22.102 29.474 8.971 1.00 18.29 179 PRO A N 1
ATOM 1427 C CA . PRO A 1 179 ? 23.140 30.411 8.529 1.00 20.08 179 PRO A CA 1
ATOM 1428 C C . PRO A 1 179 ? 23.988 30.894 9.702 1.00 20.16 179 PRO A C 1
ATOM 1429 O O . PRO A 1 179 ? 23.460 31.429 10.683 1.00 20.28 179 PRO A O 1
ATOM 1433 N N . GLY A 1 180 ? 25.292 30.649 9.616 1.00 22.50 180 GLY A N 1
ATOM 1434 C CA . GLY A 1 180 ? 26.207 31.060 10.667 1.00 25.15 180 GLY A CA 1
ATOM 1435 C C . GLY A 1 180 ? 26.429 30.045 11.776 1.00 27.22 180 GLY A C 1
ATOM 1436 O O . GLY A 1 180 ? 27.293 30.243 12.631 1.00 27.44 180 GLY A O 1
ATOM 1437 N N . ASN A 1 181 ? 25.655 28.962 11.772 1.00 27.51 181 ASN A N 1
ATOM 1438 C CA . ASN A 1 181 ? 25.780 27.926 12.793 1.00 28.99 181 ASN A CA 1
ATOM 1439 C C . ASN A 1 181 ? 26.656 26.751 12.379 1.00 29.96 181 ASN A C 1
ATOM 1440 O O . ASN A 1 181 ? 26.808 25.797 13.143 1.00 29.91 181 ASN A O 1
ATOM 1445 N N . GLU A 1 182 ? 27.203 26.804 11.167 1.00 30.32 182 GLU A N 1
ATOM 1446 C CA . GLU A 1 182 ? 28.057 25.732 10.665 1.00 32.71 182 GLU A CA 1
ATOM 1447 C C . GLU A 1 182 ? 29.271 25.546 11.567 1.00 32.59 182 GLU A C 1
ATOM 1448 O O . GLU A 1 182 ? 30.022 26.493 11.820 1.00 30.63 182 GLU A O 1
ATOM 1454 N N . PRO A 1 183 ? 29.462 24.325 12.091 1.00 33.95 183 PRO A N 1
ATOM 1455 C CA . PRO A 1 183 ? 30.598 24.039 12.966 1.00 34.27 183 PRO A CA 1
ATOM 1456 C C . PRO A 1 183 ? 31.901 24.024 12.176 1.00 34.23 183 PRO A C 1
ATOM 1457 O O . PRO A 1 183 ? 32.011 23.356 11.147 1.00 35.01 183 PRO A O 1
ATOM 1461 N N . GLU A 1 184 ? 32.864 24.814 12.630 1.00 35.05 184 GLU A N 1
ATOM 1462 C CA . GLU A 1 184 ? 34.163 24.886 11.975 1.00 35.85 184 GLU A CA 1
ATOM 1463 C C . GLU A 1 184 ? 35.034 23.782 12.562 1.00 33.48 184 GLU A C 1
ATOM 1464 O O . GLU A 1 184 ? 35.746 23.990 13.543 1.00 34.91 184 GLU A O 1
ATOM 1470 N N . VAL A 1 185 ? 34.928 22.593 11.978 1.00 31.30 185 VAL A N 1
ATOM 1471 C CA . VAL A 1 185 ? 35.679 21.433 12.442 1.00 28.86 185 VAL A CA 1
ATOM 1472 C C . VAL A 1 185 ? 37.152 21.498 12.048 1.00 28.19 185 VAL A C 1
ATOM 1473 O O . VAL A 1 185 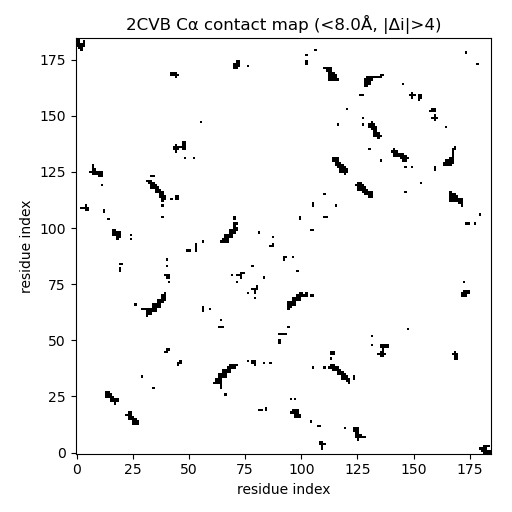? 37.483 21.699 10.881 1.00 25.74 185 VAL A O 1
ATOM 1477 N N . ARG A 1 186 ? 38.023 21.344 13.043 1.00 27.34 186 ARG A N 1
ATOM 1478 C CA . ARG A 1 186 ? 39.471 21.363 12.842 1.00 28.13 186 ARG A CA 1
ATOM 1479 C C . ARG A 1 186 ? 40.071 20.188 13.597 1.00 29.66 186 ARG A C 1
ATOM 1480 O O . ARG A 1 186 ? 39.823 20.014 14.791 1.00 28.03 186 ARG A O 1
ATOM 1488 N N . ILE A 1 187 ? 40.858 19.384 12.890 1.00 30.01 187 ILE A N 1
ATOM 1489 C CA . ILE A 1 187 ? 41.481 18.199 13.471 1.00 32.02 187 ILE A CA 1
ATOM 1490 C C . ILE A 1 187 ? 42.659 18.501 14.397 1.00 34.15 187 ILE A C 1
ATOM 1491 O O . ILE A 1 187 ? 43.115 17.622 15.132 1.00 34.29 187 ILE A O 1
ATOM 1496 N N . GLY A 1 188 ? 43.145 19.738 14.356 1.00 35.55 188 GLY A N 1
ATOM 1497 C CA . GLY A 1 188 ? 44.264 20.126 15.197 1.00 39.26 188 GLY A CA 1
ATOM 1498 C C . GLY A 1 188 ? 44.581 21.608 15.137 1.00 40.90 188 GLY A C 1
ATOM 1499 O O . GLY A 1 188 ? 43.722 22.394 14.679 1.00 42.86 188 GLY A O 1
#

Organism: Thermus thermophilus (strain ATCC 27634 / DSM 579 / HB8) (NCBI:txid300852)

Nearest PDB structures (foldseek):
  2cvb-assembly1_A  TM=1.005E+00  e=5.513E-42  Thermus thermophilus HB8
  3u5r-assembly1_E  TM=9.378E-01  e=6.196E-20  Sinorhizobium meliloti 1021
  2ywi-assembly2_B  TM=9.356E-01  e=3.713E-19  Geobacillus kaustophilus HTA426
  3ha9-assembly1_A  TM=7.412E-01  e=6.993E-06  Aeropyr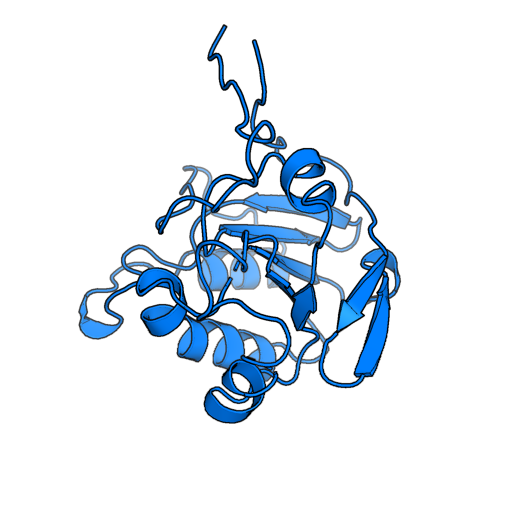um pernix
  3p7x-assembly1_A  TM=6.655E-01  e=1.824E-04  Staphylococcus aureus subsp. aureus NCTC 8325

Sequence (185 aa):
LQYPELPLESPLIDAELPDPRGGRYRLSQFHEPLLAVVFCNHCPYVKGSIGELVALAERYRGKVAFVGINANDYEKYPEDAPEKAAFAEEHGIFFPYLLDETQEVAKAYRALRTPEVFLFDERRLLRYHGRVNDNPKDPSKVQSHDLEAAIEALLRGEEPPLKEAPAIGCTIKWRPGNEPEVRIG

Foldseek 3Di:
DFLDADDFQAADDWDWFAQLVDDIDIQVVDQAQKEKEWEFQPWLLCVQCVLVVQVVCVVQPSHYAYEYEYAADCVVVVCGDNVVVVSCVVNVVVHGHGYDPQCVVCSVNSHWFPGWMFMAGNSRTTQATAACFDRSNHPVPTDGRQVVQCSVCVVVVHRRDPDHHHYDTDTGHDDVPRDTPDDPD

Solvent-accessible surface area: 8995 Å² total

Radius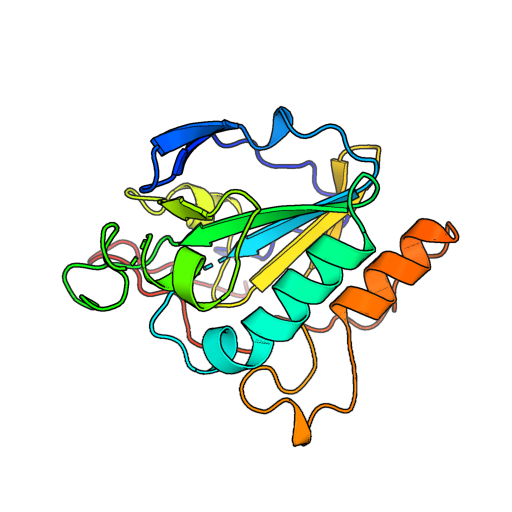 of gyration: 15.29 Å; Cα contacts (8 Å, |Δi|>4): 380; chains: 1; bounding box: 42×40×33 Å

CATH classification: 3.40.30.10

Secondary structure (DSSP, 8-state):
-BSPPPPTTPBP---EEE-TTS-EEEGGG--SSEEEEE---S-HHHHTTHHHHHHHHHHTTTTEEEEEEE---TTT-GGGSS---HHHHHHT--S-EEE-SSSHHHHHTT--EES-EEEE-TT-BEEEEE-SSS-TT-GGG----HHHHHHHHHHTTPPP-SS-----SEEP-PPTT-----B--

B-factor: mean 22.63, std 7.53, range [11.65, 49.79]